Protein 4LDN (pdb70)

B-factor: mean 18.39, std 9.29, range [7.54, 66.62]

Solvent-accessible surface area: 12057 Å² total

CATH classification: 3.40.50.1580

Organism: Aliivibrio fischeri (strain ATCC 700601 / ES114) (NCBI:txid312309)

Structure (mmCIF, N/CA/C/O backbone):
data_4LDN
#
_entry.id   4LDN
#
_cell.length_a   163.115
_cell.length_b   163.115
_cell.length_c   45.339
_cell.angle_alpha   90.000
_cell.angle_beta   90.000
_cell.angle_gamma   120.000
#
_symmetry.space_group_name_H-M   'H 3 2'
#
loop_
_entity.id
_entity.type
_entity.pdbx_description
1 polymer 'Purine nucleoside phosphorylase DeoD-type'
2 non-polymer 'PHOSPHATE ION'
3 non-polymer 1,2-ETHANEDIOL
4 water water
#
loop_
_atom_site.group_PDB
_atom_site.id
_atom_site.type_symbol
_atom_site.label_atom_id
_atom_site.label_alt_id
_atom_site.label_comp_id
_atom_site.label_asym_id
_atom_site.label_entity_id
_atom_site.label_seq_id
_atom_site.pdbx_PDB_ins_code
_atom_site.Cartn_x
_atom_site.Cartn_y
_atom_site.Cartn_z
_atom_site.occupancy
_atom_site.B_iso_or_equiv
_atom_site.auth_seq_id
_atom_site.auth_comp_id
_atom_site.auth_asym_id
_atom_site.auth_atom_id
_atom_site.pdbx_PDB_model_num
ATOM 1 N N . ASN A 1 17 ? 24.157 29.203 -9.732 1.00 63.56 -5 ASN A N 1
ATOM 2 C CA . ASN A 1 17 ? 23.604 28.295 -8.677 1.00 61.94 -5 ASN A CA 1
ATOM 3 C C . ASN A 1 17 ? 23.141 29.071 -7.433 1.00 59.82 -5 ASN A C 1
ATOM 4 O O . ASN A 1 17 ? 23.552 28.765 -6.308 1.00 56.81 -5 ASN A O 1
ATOM 9 N N . LEU A 1 18 ? 22.271 30.062 -7.642 1.00 56.58 -4 LEU A N 1
ATOM 10 C CA . LEU A 1 18 ? 21.806 30.940 -6.552 1.00 54.54 -4 LEU A CA 1
ATOM 11 C C . LEU A 1 18 ? 20.974 30.202 -5.482 1.00 49.56 -4 LEU A C 1
ATOM 12 O O . LEU A 1 18 ? 21.134 30.439 -4.271 1.00 45.56 -4 LEU A O 1
ATOM 17 N N . TYR A 1 19 ? 20.088 29.320 -5.941 1.00 42.21 -3 TYR A N 1
ATOM 18 C CA . TYR A 1 19 ? 19.260 28.491 -5.064 1.00 37.68 -3 TYR A CA 1
ATOM 19 C C . TYR A 1 19 ? 20.096 27.715 -4.054 1.00 35.48 -3 TYR A C 1
ATOM 20 O O . TYR A 1 19 ? 19.705 27.572 -2.893 1.00 33.82 -3 TYR A O 1
ATOM 29 N N . PHE A 1 20 ? 21.243 27.212 -4.496 1.00 34.04 -2 PHE A N 1
ATOM 30 C CA . PHE A 1 20 ? 22.144 26.482 -3.601 1.00 34.61 -2 PHE A CA 1
ATOM 31 C C . PHE A 1 20 ? 23.069 27.421 -2.834 1.00 33.98 -2 PHE A C 1
ATOM 32 O O . PHE A 1 20 ? 23.308 27.218 -1.624 1.00 32.75 -2 PHE A O 1
ATOM 40 N N . GLN A 1 21 ? 23.550 28.468 -3.510 1.00 33.31 -1 GLN A N 1
ATOM 41 C CA . GLN A 1 21 ? 24.346 29.508 -2.840 1.00 36.06 -1 GLN A CA 1
ATOM 42 C C . GLN A 1 21 ? 23.612 30.073 -1.604 1.00 34.25 -1 GLN A C 1
ATOM 43 O O . GLN A 1 21 ? 24.244 30.332 -0.572 1.00 32.46 -1 GLN A O 1
ATOM 49 N N . SER A 1 22 ? 22.286 30.220 -1.703 1.00 31.65 0 SER A N 1
ATOM 50 C CA . SER A 1 22 ? 21.480 30.817 -0.641 1.00 32.38 0 SER A CA 1
ATOM 51 C C . SER A 1 22 ? 20.731 29.778 0.208 1.00 30.77 0 SER A C 1
ATOM 52 O O . SER A 1 22 ? 19.870 30.150 1.003 1.00 30.94 0 SER A O 1
ATOM 63 N N . SER A 1 24 ? 19.481 27.259 2.967 1.00 22.93 2 SER A N 1
ATOM 64 C CA . SER A 1 24 ? 19.575 27.096 4.426 1.00 20.96 2 SER A CA 1
ATOM 65 C C . SER A 1 24 ? 18.390 26.248 4.862 1.00 20.59 2 SER A C 1
ATOM 66 O O . SER A 1 24 ? 17.759 25.613 4.044 1.00 18.96 2 SER A O 1
ATOM 69 N N . THR A 1 25 ? 18.127 26.166 6.160 1.00 19.19 3 THR A N 1
ATOM 70 C CA . THR A 1 25 ? 16.994 25.369 6.640 1.00 19.53 3 THR A CA 1
ATOM 71 C C . THR A 1 25 ? 16.074 26.251 7.498 1.00 19.77 3 THR A C 1
ATOM 72 O O . THR A 1 25 ? 16.424 27.357 7.872 1.00 18.45 3 THR A O 1
ATOM 76 N N . PRO A 1 26 ? 14.866 25.771 7.808 1.00 19.44 4 PRO A N 1
ATOM 77 C CA . PRO A 1 26 ? 13.987 26.671 8.543 1.00 18.36 4 PRO A CA 1
ATOM 78 C C . PRO A 1 26 ? 14.477 27.029 9.967 1.00 16.79 4 PRO A C 1
ATOM 79 O O . PRO A 1 26 ? 14.068 28.030 10.528 1.00 18.91 4 PRO A O 1
ATOM 83 N N . HIS A 1 27 ? 15.397 26.240 10.503 1.00 14.90 5 HIS A N 1
ATOM 84 C CA . HIS A 1 27 ? 15.841 26.450 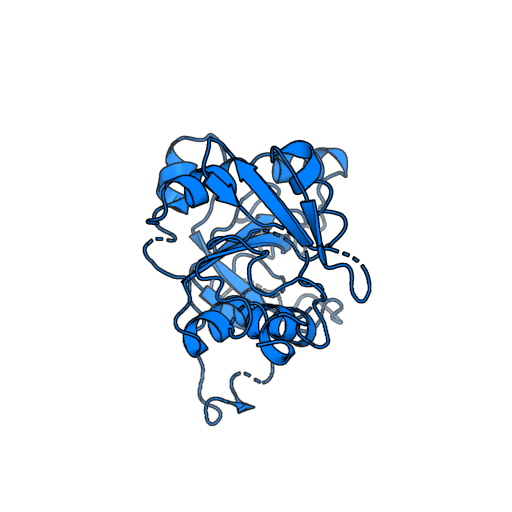11.878 1.00 13.19 5 HIS A CA 1
ATOM 85 C C . HIS A 1 27 ? 17.339 26.758 11.980 1.00 12.91 5 HIS A C 1
ATOM 86 O O . HIS A 1 27 ? 17.875 26.919 13.073 1.00 12.10 5 HIS A O 1
ATOM 93 N N . ILE A 1 28 ? 18.003 26.846 10.846 1.00 12.11 6 ILE A N 1
ATOM 94 C CA . ILE A 1 28 ? 19.450 27.173 10.809 1.00 13.04 6 ILE A CA 1
ATOM 95 C C . ILE A 1 28 ? 19.682 28.131 9.650 1.00 13.29 6 ILE A C 1
ATOM 96 O O . ILE A 1 28 ? 19.281 27.826 8.503 1.00 13.76 6 ILE A O 1
ATOM 101 N N . ASN A 1 29 ? 20.352 29.255 9.921 1.00 13.89 7 ASN A N 1
ATOM 102 C CA . ASN A 1 29 ? 20.558 30.273 8.900 1.00 15.62 7 ASN A CA 1
ATOM 103 C C . ASN A 1 29 ? 22.011 30.382 8.432 1.00 16.09 7 ASN A C 1
ATOM 104 O O . ASN A 1 29 ? 22.443 31.441 7.996 1.00 19.43 7 ASN A O 1
ATOM 109 N N . ALA A 1 30 ? 22.720 29.264 8.458 1.00 16.39 8 ALA A N 1
ATOM 110 C CA . ALA A 1 30 ? 24.104 29.198 8.029 1.00 15.68 8 ALA A CA 1
ATOM 111 C C . ALA A 1 30 ? 24.168 28.896 6.522 1.00 16.42 8 ALA A C 1
ATOM 112 O O . ALA A 1 30 ? 23.324 28.169 6.002 1.00 16.57 8 ALA A O 1
ATOM 114 N N . PRO A 1 31 ? 25.191 29.429 5.837 1.00 18.09 9 PRO A N 1
ATOM 115 C CA . PRO A 1 31 ? 25.452 28.931 4.490 1.00 18.43 9 PRO A CA 1
ATOM 116 C C . PRO A 1 31 ? 25.860 27.445 4.518 1.00 17.71 9 PRO A C 1
ATOM 117 O O . PRO A 1 31 ? 26.313 26.944 5.571 1.00 15.59 9 PRO A O 1
ATOM 121 N N . LEU A 1 32 ? 25.749 26.762 3.384 1.00 17.81 10 LEU A N 1
ATOM 122 C CA . LEU A 1 32 ? 25.829 25.282 3.358 1.00 18.97 10 LEU A CA 1
ATOM 123 C C . LEU A 1 32 ? 27.186 24.742 3.760 1.00 18.58 10 LEU A C 1
ATOM 124 O O . LEU A 1 32 ? 27.315 23.590 4.143 1.00 19.30 10 LEU A O 1
ATOM 129 N N . ASP A 1 33 ? 28.207 25.574 3.627 1.00 19.43 11 ASP A N 1
ATOM 130 C CA . ASP A 1 33 ? 29.586 25.165 3.855 1.00 21.56 11 ASP A CA 1
ATOM 131 C C . ASP A 1 33 ? 30.058 25.511 5.267 1.00 19.89 11 ASP A C 1
ATOM 132 O O . ASP A 1 33 ? 31.238 25.400 5.566 1.00 20.97 11 ASP A O 1
ATOM 137 N N . ALA A 1 34 ? 29.160 25.974 6.123 1.00 17.99 12 ALA A N 1
ATOM 138 C CA . ALA A 1 34 ? 29.585 26.652 7.345 1.00 17.44 12 ALA A CA 1
ATOM 139 C C . ALA A 1 34 ? 30.016 25.749 8.505 1.00 15.80 12 ALA A C 1
ATOM 140 O O . ALA A 1 34 ? 30.666 26.218 9.433 1.00 16.30 12 ALA A O 1
ATOM 142 N N . PHE A 1 35 ? 29.623 24.476 8.488 1.00 14.75 13 PHE A N 1
ATOM 143 C CA . PHE A 1 35 ? 29.898 23.586 9.592 1.00 14.34 13 PHE A CA 1
ATOM 144 C C . PHE A 1 35 ? 31.085 22.674 9.296 1.00 14.00 13 PHE A C 1
ATOM 145 O O . PHE A 1 35 ? 31.372 22.308 8.124 1.00 15.16 13 PHE A O 1
ATOM 153 N N . ALA A 1 36 ? 31.736 22.279 10.368 1.00 13.97 14 ALA A N 1
ATOM 154 C CA . ALA A 1 36 ? 32.747 21.247 10.342 1.00 13.86 14 ALA A CA 1
ATOM 155 C C . ALA A 1 36 ? 32.128 19.855 10.156 1.00 14.15 14 ALA A C 1
ATOM 156 O O . ALA A 1 36 ? 30.901 19.691 10.194 1.00 14.84 14 ALA A O 1
ATOM 158 N N . ASP A 1 37 ? 32.986 18.865 9.961 1.00 15.65 15 ASP A N 1
ATOM 159 C CA . ASP A 1 37 ? 32.552 17.470 9.869 1.00 16.80 15 ASP A CA 1
ATOM 160 C C . ASP A 1 37 ? 32.087 16.944 11.213 1.00 15.08 15 ASP A C 1
ATOM 161 O O . ASP A 1 37 ? 31.353 15.947 11.265 1.00 14.65 15 ASP A O 1
ATOM 166 N N . THR A 1 38 ? 32.577 17.569 12.273 1.00 13.87 16 THR A N 1
ATOM 167 C CA . THR A 1 38 ? 32.352 17.159 13.661 1.00 13.81 16 THR A CA 1
ATOM 168 C C . THR A 1 38 ? 31.789 18.299 14.508 1.00 13.61 16 THR A C 1
ATOM 169 O O . THR A 1 38 ? 32.289 19.430 14.466 1.00 13.25 16 THR A O 1
ATOM 173 N N . ILE A 1 39 ? 30.723 18.002 15.236 1.00 12.47 17 ILE A N 1
ATOM 174 C CA . ILE A 1 39 ? 30.023 18.997 16.017 1.00 12.01 17 ILE A CA 1
ATOM 175 C C . ILE A 1 39 ? 29.825 18.520 17.457 1.00 11.23 17 ILE A C 1
ATOM 176 O O . ILE A 1 39 ? 29.485 17.337 17.659 1.00 10.97 17 ILE A O 1
ATOM 181 N N . LEU A 1 40 ? 30.045 19.428 18.410 1.00 10.18 18 LEU A N 1
ATOM 182 C CA . LEU A 1 40 ? 29.740 19.222 19.832 1.00 9.92 18 LEU A CA 1
ATOM 183 C C . LEU A 1 40 ? 28.427 19.928 20.097 1.00 9.54 18 LEU A C 1
ATOM 184 O O . LEU A 1 40 ? 28.284 21.084 19.744 1.00 9.16 18 LEU A O 1
ATOM 197 N N . PRO A 1 42 ? 25.648 20.800 23.187 1.00 11.93 20 PRO A N 1
ATOM 198 C CA . PRO A 1 42 ? 24.922 20.795 24.449 1.00 11.60 20 PRO A CA 1
ATOM 199 C C . PRO A 1 42 ? 23.466 21.216 24.177 1.00 11.53 20 PRO A C 1
ATOM 200 O O . PRO A 1 42 ? 23.142 21.614 23.036 1.00 11.27 20 PRO A O 1
ATOM 204 N N . GLY A 1 43 ? 22.597 21.104 25.165 1.00 11.08 21 GLY A N 1
ATOM 205 C CA . GLY A 1 43 ? 21.233 21.586 25.017 1.00 10.53 21 GLY A CA 1
ATOM 206 C C . GLY A 1 43 ? 21.152 23.098 24.931 1.00 11.12 21 GLY A C 1
ATOM 207 O O . GLY A 1 43 ? 20.302 23.654 24.234 1.00 11.98 21 GLY A O 1
ATOM 208 N N . ASP A 1 44 ? 22.036 23.750 25.677 1.00 11.35 22 ASP A N 1
ATOM 209 C CA . ASP A 1 44 ? 21.939 25.167 25.952 1.00 11.11 22 ASP A CA 1
ATOM 210 C C . ASP A 1 44 ? 22.768 25.942 24.946 1.00 11.25 22 ASP A C 1
ATOM 211 O O . ASP A 1 44 ? 23.980 25.786 24.922 1.00 10.86 22 ASP A O 1
ATOM 216 N N . PRO A 1 45 ? 22.126 26.815 24.133 1.00 11.67 23 PRO A N 1
ATOM 217 C CA . PRO A 1 45 ? 22.905 27.546 23.136 1.00 11.99 23 PRO A CA 1
ATOM 218 C C . PRO A 1 45 ? 23.937 28.516 23.769 1.00 11.88 23 PRO A C 1
ATOM 219 O O . PRO A 1 45 ? 24.975 28.833 23.152 1.00 12.11 23 PRO A O 1
ATOM 223 N N . LEU A 1 46 ? 23.672 28.962 24.998 1.00 12.76 24 LEU A N 1
ATOM 224 C CA . LEU A 1 46 ? 24.624 29.858 25.671 1.00 13.67 24 LEU A CA 1
ATOM 225 C C . LEU A 1 46 ? 25.846 29.069 26.113 1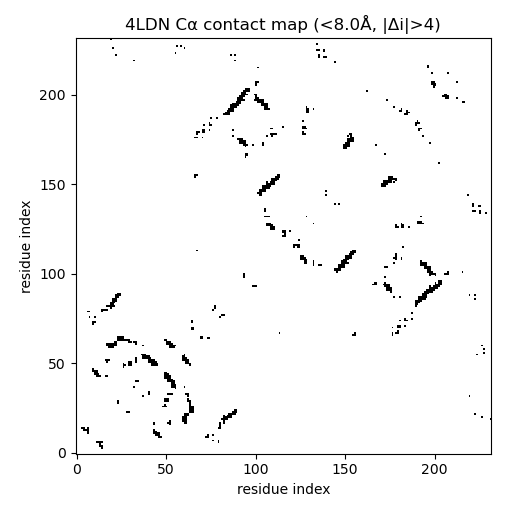.00 13.49 24 LEU A C 1
ATOM 226 O O . LEU A 1 46 ? 26.943 29.625 26.171 1.00 13.63 24 LEU A O 1
ATOM 231 N N . ARG A 1 47 ? 25.665 27.791 26.450 1.00 13.72 25 ARG A N 1
ATOM 232 C CA A ARG A 1 47 ? 26.797 26.902 26.722 0.50 14.34 25 ARG A CA 1
ATOM 233 C CA B ARG A 1 47 ? 26.807 26.905 26.737 0.50 14.46 25 ARG A CA 1
ATOM 234 C C . ARG A 1 47 ? 27.604 26.657 25.438 1.00 14.23 25 ARG A C 1
ATOM 235 O O . ARG A 1 47 ? 28.847 26.638 25.450 1.00 14.49 25 ARG A O 1
ATOM 250 N N . ALA A 1 48 ? 26.928 26.481 24.306 1.00 13.41 26 ALA A N 1
ATOM 251 C CA . ALA A 1 48 ? 27.626 26.372 23.029 1.00 12.80 26 ALA A CA 1
ATOM 252 C C . ALA A 1 48 ? 28.508 27.584 22.757 1.00 13.02 26 ALA A C 1
ATOM 253 O O . ALA A 1 48 ? 29.662 27.444 22.307 1.00 12.61 26 ALA A O 1
ATOM 255 N N . LYS A 1 49 ? 27.954 28.771 23.013 1.00 12.68 27 LYS A N 1
ATOM 256 C CA A LYS A 1 49 ? 28.733 29.995 22.887 0.50 13.61 27 LYS A CA 1
ATOM 257 C CA B LYS A 1 49 ? 28.701 30.025 22.927 0.50 13.07 27 LYS A CA 1
ATOM 258 C C . LYS A 1 49 ? 29.919 30.032 23.848 1.00 13.42 27 LYS A C 1
ATOM 259 O O . LYS A 1 49 ? 31.039 30.378 23.431 1.00 14.07 27 LYS A O 1
ATOM 270 N N . LEU A 1 50 ? 29.701 29.700 25.121 1.00 13.98 28 LEU A N 1
ATOM 271 C CA A LEU A 1 50 ? 30.800 29.668 26.083 0.50 15.02 28 LEU A CA 1
ATOM 272 C CA B LEU A 1 50 ? 30.799 29.665 26.079 0.50 14.25 28 LEU A CA 1
ATOM 273 C C . LEU A 1 50 ? 31.898 28.717 25.615 1.00 14.08 28 LEU A C 1
ATOM 274 O O . LEU A 1 50 ? 33.099 29.032 25.671 1.00 13.52 28 LEU A O 1
ATOM 283 N N . ILE A 1 51 ? 31.507 27.557 25.116 1.00 14.40 29 ILE A N 1
ATOM 284 C CA . ILE A 1 51 ? 32.477 26.570 24.664 1.00 14.82 29 ILE A CA 1
ATOM 285 C C . ILE A 1 51 ? 33.271 27.079 23.469 1.00 15.70 29 ILE A C 1
ATOM 286 O O . ILE A 1 51 ? 34.519 27.016 23.446 1.00 15.18 29 ILE A O 1
ATOM 291 N N . ALA A 1 52 ? 32.570 27.559 22.448 1.00 15.35 30 ALA A N 1
ATOM 292 C CA . ALA A 1 52 ? 33.244 28.033 21.269 1.00 16.13 30 ALA A CA 1
ATOM 293 C C . ALA A 1 52 ? 34.230 29.153 21.623 1.00 16.62 30 ALA A C 1
ATOM 294 O O . ALA A 1 52 ? 35.376 29.120 21.175 1.00 17.94 30 ALA A O 1
ATOM 296 N N . GLU A 1 53 ? 33.789 30.110 22.433 1.00 16.74 31 GLU A N 1
ATOM 297 C CA . GLU A 1 53 ? 34.603 31.289 22.767 1.00 18.20 31 GLU A CA 1
ATOM 298 C C . GLU A 1 53 ? 35.776 30.939 23.684 1.00 17.71 31 GLU A C 1
ATOM 299 O O . GLU A 1 53 ? 36.825 31.606 23.666 1.00 18.07 31 GLU A O 1
ATOM 305 N N . THR A 1 54 ? 35.632 29.885 24.462 1.00 17.05 32 THR A N 1
ATOM 306 C CA . THR A 1 54 ? 36.678 29.506 25.391 1.00 17.12 32 THR A CA 1
ATOM 307 C C . THR A 1 54 ? 37.717 28.648 24.693 1.00 17.37 32 THR A C 1
ATOM 308 O O . THR A 1 54 ? 38.935 28.877 24.839 1.00 16.88 32 THR A O 1
ATOM 312 N N . TYR A 1 55 ? 37.271 27.648 23.931 1.00 14.18 33 TYR A N 1
ATOM 313 C CA . TYR A 1 55 ? 38.191 26.622 23.405 1.00 14.31 33 TYR A CA 1
ATOM 314 C C . TYR A 1 55 ? 38.617 26.743 21.943 1.00 15.48 33 TYR A C 1
ATOM 315 O O . TYR A 1 55 ? 39.648 26.182 21.554 1.00 16.71 33 TYR A O 1
ATOM 324 N N . LEU A 1 56 ? 37.859 27.446 21.121 1.00 15.46 34 LEU A N 1
ATOM 325 C CA . LEU A 1 56 ? 38.123 27.412 19.685 1.00 15.86 34 LEU A CA 1
ATOM 326 C C . LEU A 1 56 ? 38.856 28.672 19.234 1.00 16.49 34 LEU A C 1
ATOM 327 O O . LEU A 1 56 ? 38.741 29.713 19.862 1.00 18.93 34 LEU A O 1
ATOM 332 N N . GLU A 1 57 ? 39.595 28.552 18.140 1.00 16.58 35 GLU A N 1
ATOM 333 C CA . GLU A 1 57 ? 40.301 29.680 17.562 1.00 16.79 35 GLU A CA 1
ATOM 334 C C . GLU A 1 57 ? 39.596 30.057 16.268 1.00 17.18 35 GLU A C 1
ATOM 335 O O . GLU A 1 57 ? 38.987 29.214 15.632 1.00 16.56 35 GLU A O 1
ATOM 341 N N . ASN A 1 58 ? 39.646 31.352 15.936 1.00 17.65 36 ASN A N 1
ATOM 342 C CA A ASN A 1 58 ? 39.126 31.822 14.650 0.50 18.41 36 ASN A CA 1
ATOM 343 C CA B ASN A 1 58 ? 39.089 31.874 14.698 0.50 18.54 36 ASN A CA 1
ATOM 344 C C . ASN A 1 58 ? 37.613 31.520 14.579 1.00 18.29 36 ASN A C 1
ATOM 345 O O . ASN A 1 58 ? 37.142 31.054 13.555 1.00 20.38 36 ASN A O 1
ATOM 354 N N . VAL A 1 59 ? 36.909 31.774 15.673 1.00 17.67 37 VAL A N 1
ATOM 355 C CA . VAL A 1 59 ? 35.487 31.402 15.792 1.00 18.57 37 VAL A CA 1
ATOM 356 C C . VAL A 1 59 ? 34.586 32.316 14.950 1.00 19.40 37 VAL A C 1
ATOM 357 O O . VAL A 1 59 ? 34.761 33.541 14.941 1.00 19.94 37 VAL A O 1
ATOM 361 N N . VAL A 1 60 ? 33.623 31.710 14.254 1.00 18.69 38 VAL A N 1
ATOM 362 C CA . VAL A 1 60 ? 32.543 32.425 13.555 1.00 18.30 38 VAL A CA 1
ATOM 363 C C . VAL A 1 60 ? 31.222 31.893 14.126 1.00 17.24 38 VAL A C 1
ATOM 364 O O . VAL A 1 60 ? 31.060 30.678 14.242 1.00 15.41 38 VAL A O 1
ATOM 368 N N . GLN A 1 61 ? 30.293 32.791 14.474 1.00 15.78 39 GLN A N 1
ATOM 369 C CA . GLN A 1 61 ? 28.907 32.388 14.781 1.00 16.68 39 GLN A CA 1
ATOM 370 C C . GLN A 1 61 ? 28.203 32.186 13.446 1.00 16.50 39 GLN A C 1
ATOM 371 O O . GLN A 1 61 ? 28.102 33.110 12.667 1.00 17.77 39 GLN A O 1
ATOM 377 N N . VAL A 1 62 ? 27.744 30.977 13.183 1.00 14.13 40 VAL A N 1
ATOM 378 C CA . VAL A 1 62 ? 27.258 30.631 11.833 1.00 13.47 40 VAL A CA 1
ATOM 379 C C . VAL A 1 62 ? 25.721 30.580 11.772 1.00 13.18 40 VAL A C 1
ATOM 380 O O . VAL A 1 62 ? 25.154 30.635 10.681 1.00 14.17 40 VAL A O 1
ATOM 384 N N . THR A 1 63 ? 25.072 30.512 12.930 1.00 12.45 41 THR A N 1
ATOM 385 C CA . THR A 1 63 ? 23.602 30.440 12.949 1.00 12.53 41 THR A CA 1
ATOM 386 C C . THR A 1 63 ? 23.059 30.984 14.250 1.00 13.55 41 THR A C 1
ATOM 387 O O . THR A 1 63 ? 23.708 30.860 15.259 1.00 12.86 41 THR A O 1
ATOM 391 N N . ASP A 1 64 ? 21.857 31.578 14.211 1.00 13.65 42 ASP A N 1
ATOM 392 C CA . ASP A 1 64 ? 21.230 32.131 15.422 1.00 14.88 42 ASP A CA 1
ATOM 393 C C . ASP A 1 64 ? 19.705 32.164 15.370 1.00 14.32 42 ASP A C 1
ATOM 394 O O . ASP A 1 64 ? 19.078 32.908 16.111 1.00 14.22 42 ASP A O 1
ATOM 399 N N . VAL A 1 65 ? 19.121 31.354 14.501 1.00 13.59 43 VAL A N 1
ATOM 400 C CA . VAL A 1 65 ? 17.655 31.305 14.372 1.00 13.36 43 VAL A CA 1
ATOM 401 C C . VAL A 1 65 ? 17.075 30.839 15.704 1.00 13.43 43 VAL A C 1
ATOM 402 O O . VAL A 1 65 ? 17.544 29.852 16.284 1.00 12.82 43 VAL A O 1
ATOM 406 N N . ARG A 1 66 ? 16.029 31.533 16.152 1.00 12.97 44 ARG A N 1
ATOM 407 C CA . ARG A 1 66 ? 15.396 31.235 17.447 1.00 12.88 44 ARG A CA 1
ATOM 408 C C . ARG A 1 66 ? 16.345 31.293 18.622 1.00 12.99 44 ARG A C 1
ATOM 409 O O . ARG A 1 66 ? 16.052 30.771 19.718 1.00 12.84 44 ARG A O 1
ATOM 417 N N . GLY A 1 67 ? 17.482 31.968 18.462 1.00 12.71 45 GLY A N 1
ATOM 418 C CA . GLY A 1 67 ? 18.467 32.025 19.534 1.00 12.23 45 GLY A CA 1
ATOM 419 C C . GLY A 1 67 ? 19.272 30.739 19.655 1.00 12.08 45 GLY A C 1
ATOM 420 O O . GLY A 1 67 ? 20.035 30.594 20.597 1.00 12.49 45 GLY A O 1
ATOM 429 N N . LEU A 1 69 ? 22.086 29.191 18.919 1.00 11.92 47 LEU A N 1
ATOM 430 C CA . LEU A 1 69 ? 23.407 29.615 18.455 1.00 12.29 47 LEU A CA 1
ATOM 431 C C . LEU A 1 69 ? 24.276 28.464 18.040 1.00 12.75 47 LEU A C 1
ATOM 432 O O . LEU A 1 69 ? 24.316 27.447 18.731 1.00 12.93 47 LEU A O 1
ATOM 437 N N . GLY A 1 70 ? 24.932 28.593 16.882 1.00 11.90 48 GLY A N 1
ATOM 438 C CA . GLY A 1 70 ? 25.949 27.642 16.461 1.00 11.43 48 GLY A CA 1
ATOM 439 C C . GLY A 1 70 ? 27.178 28.367 15.963 1.00 11.42 48 GLY A C 1
ATOM 440 O O . GLY A 1 70 ? 27.072 29.472 15.429 1.00 12.01 48 GLY A O 1
ATOM 441 N N . PHE A 1 71 ? 28.310 27.679 16.059 1.00 10.92 49 PHE A N 1
ATOM 442 C CA . PHE A 1 71 ? 29.647 28.226 15.840 1.00 12.59 49 PHE A CA 1
ATOM 443 C C . PHE A 1 71 ? 30.534 27.234 15.135 1.00 12.37 49 PHE A C 1
ATOM 444 O O . PHE A 1 71 ? 30.360 26.010 15.274 1.00 12.27 49 PHE A O 1
ATOM 452 N N . THR A 1 72 ? 31.517 27.763 14.398 1.00 12.96 50 THR A N 1
ATOM 453 C CA . THR A 1 72 ? 32.550 26.946 13.800 1.00 12.68 50 THR A CA 1
ATOM 454 C C . THR A 1 72 ? 33.876 27.648 14.047 1.00 12.95 50 THR A C 1
ATOM 455 O O . THR A 1 72 ? 33.977 28.857 13.862 1.00 14.03 50 THR A O 1
ATOM 459 N N . GLY A 1 73 ? 34.860 26.869 14.470 1.00 13.59 51 GLY A N 1
ATOM 460 C CA . GLY A 1 73 ? 36.210 27.378 14.707 1.00 13.91 51 GLY A CA 1
ATOM 461 C C . GLY A 1 73 ? 37.208 26.256 14.538 1.00 15.08 51 GLY A C 1
ATOM 462 O O . GLY A 1 73 ? 36.917 25.252 13.911 1.00 15.78 51 GLY A O 1
ATOM 463 N N . GLU A 1 74 ? 38.413 26.445 15.072 1.00 16.24 52 GLU A N 1
ATOM 464 C CA . GLU A 1 74 ? 39.467 25.451 14.949 1.00 17.08 52 GLU A CA 1
ATOM 465 C C . GLU A 1 74 ? 39.988 25.087 16.314 1.00 16.59 52 GLU A C 1
ATOM 466 O O . GLU A 1 74 ? 40.123 25.946 17.162 1.00 15.97 52 GLU A O 1
ATOM 472 N N . PHE A 1 75 ? 40.363 23.824 16.476 1.00 17.38 53 PHE A N 1
ATOM 473 C CA . PHE A 1 75 ? 41.068 23.369 17.672 1.00 18.32 53 PHE A CA 1
ATOM 474 C C . PHE A 1 75 ? 42.265 22.535 17.211 1.00 19.01 53 PHE A C 1
ATOM 475 O O . PHE A 1 75 ? 42.094 21.563 16.496 1.00 18.65 53 PHE A O 1
ATOM 483 N N . LYS A 1 76 ? 43.474 22.950 17.597 1.00 19.87 54 LYS A N 1
ATOM 484 C CA A LYS A 1 76 ? 44.702 22.246 17.235 0.50 20.53 54 LYS A CA 1
ATOM 485 C CA B LYS A 1 76 ? 44.687 22.209 17.247 0.50 20.18 54 LYS A CA 1
ATOM 486 C C . LYS A 1 76 ? 44.702 21.895 15.745 1.00 19.93 54 LYS A C 1
ATOM 487 O O . LYS A 1 76 ? 45.018 20.773 15.343 1.00 21.48 54 LYS A O 1
ATOM 498 N N . GLY A 1 77 ? 44.324 22.875 14.933 1.00 20.64 55 GLY A N 1
ATOM 499 C CA . GLY A 1 77 ? 44.376 22.750 13.475 1.00 21.83 55 GLY A CA 1
ATOM 500 C C . GLY A 1 77 ? 43.227 22.021 12.802 1.00 23.03 55 GLY A C 1
ATOM 501 O O . GLY A 1 77 ? 43.222 21.874 11.575 1.00 25.85 55 GLY A O 1
ATOM 502 N N . ARG A 1 78 ? 42.251 21.569 13.584 1.00 21.95 56 ARG A N 1
ATOM 503 C CA . ARG A 1 78 ? 41.084 20.891 13.019 1.00 22.09 56 ARG A CA 1
ATOM 504 C C . ARG A 1 78 ? 39.844 21.774 13.145 1.00 20.24 56 ARG A C 1
ATOM 505 O O . ARG A 1 78 ? 39.586 22.343 14.192 1.00 17.10 56 ARG A O 1
ATOM 513 N N . LYS A 1 79 ? 39.038 21.813 12.100 1.00 18.81 57 LYS A N 1
ATOM 514 C CA . LYS A 1 79 ? 37.748 22.506 12.163 1.00 18.88 57 LYS A CA 1
ATOM 515 C C . LYS A 1 79 ? 36.785 21.755 13.087 1.00 17.45 57 LYS A C 1
ATOM 516 O O . LYS A 1 79 ? 36.666 20.525 13.010 1.00 16.64 57 LYS A O 1
ATOM 522 N N . ILE A 1 80 ? 36.127 22.503 13.970 1.00 15.86 58 ILE A N 1
ATOM 523 C CA . ILE A 1 80 ? 35.171 21.960 14.942 1.00 15.75 58 ILE A CA 1
ATOM 524 C C . ILE A 1 80 ? 33.973 22.895 14.975 1.00 13.72 58 ILE A C 1
ATOM 525 O O . ILE A 1 80 ? 34.153 24.110 14.967 1.00 13.81 58 ILE A O 1
ATOM 530 N N . SER A 1 81 ? 32.758 22.345 15.048 1.00 12.45 59 SER A N 1
ATOM 531 C CA . SER A 1 81 ? 31.581 23.159 15.310 1.00 11.74 59 SER A CA 1
ATOM 532 C C . SER A 1 81 ? 31.011 22.869 16.712 1.00 11.26 59 SER A C 1
ATOM 533 O O . SER A 1 81 ? 31.259 21.797 17.297 1.00 11.45 59 SER A O 1
ATOM 536 N N . VAL A 1 82 ? 30.230 23.819 17.201 1.00 10.99 60 VAL A N 1
ATOM 537 C CA A VAL A 1 82 ? 29.559 23.712 18.499 0.50 10.41 60 VAL A CA 1
ATOM 538 C CA B VAL A 1 82 ? 29.549 23.670 18.468 0.50 11.05 60 VAL A CA 1
ATOM 539 C C . VAL A 1 82 ? 28.210 24.390 18.364 1.00 10.28 60 VAL A C 1
ATOM 540 O O . VAL A 1 82 ? 28.147 25.535 17.937 1.00 10.87 60 VAL A O 1
ATOM 555 N N . GLY A 1 84 ? 23.897 24.537 20.080 1.00 9.86 62 GLY A N 1
ATOM 556 C CA . GLY A 1 84 ? 22.812 24.045 20.943 1.00 10.42 62 GLY A CA 1
ATOM 557 C C . GLY A 1 84 ? 21.742 23.253 20.216 1.00 9.98 62 GLY A C 1
ATOM 558 O O . GLY A 1 84 ? 21.535 23.469 19.000 1.00 10.54 62 GLY A O 1
ATOM 559 N N . HIS A 1 85 ? 21.125 22.270 20.875 1.00 10.28 63 HIS A N 1
ATOM 560 C CA . HIS A 1 85 ? 20.040 21.466 20.267 1.00 10.38 63 HIS A CA 1
ATOM 561 C C . HIS A 1 85 ? 18.684 21.689 20.935 1.00 11.19 63 HIS A C 1
ATOM 562 O O . HIS A 1 85 ? 17.684 21.103 20.523 1.00 10.88 63 HIS A O 1
ATOM 569 N N . GLY A 1 86 ? 18.653 22.441 22.034 1.00 11.06 64 GLY A N 1
ATOM 570 C CA . GLY A 1 86 ? 17.412 22.676 22.763 1.00 10.93 64 GLY A CA 1
ATOM 571 C C . GLY A 1 86 ? 17.003 21.480 23.613 1.00 10.58 64 GLY A C 1
ATOM 572 O O . GLY A 1 86 ? 17.727 20.462 23.678 1.00 11.26 64 GLY A O 1
ATOM 581 N N . GLY A 1 88 ? 14.706 18.335 24.683 1.00 9.38 66 GLY A N 1
ATOM 582 C CA . GLY A 1 88 ? 13.778 17.292 24.385 1.00 9.15 66 GLY A CA 1
ATOM 583 C C . GLY A 1 88 ? 13.952 16.748 23.004 1.00 9.49 66 GLY A C 1
ATOM 584 O O . GLY A 1 88 ? 14.485 17.428 22.131 1.00 10.55 66 GLY A O 1
ATOM 585 N N . ALA A 1 89 ? 13.486 15.511 22.854 1.00 8.96 67 ALA A N 1
ATOM 586 C CA . ALA A 1 89 ? 13.638 14.831 21.592 1.00 8.79 67 ALA A CA 1
ATOM 587 C C . ALA A 1 89 ? 13.105 15.567 20.393 1.00 9.04 67 ALA A C 1
ATOM 588 O O . ALA A 1 89 ? 13.767 15.586 19.362 1.00 9.76 67 ALA A O 1
ATOM 590 N N . PRO A 1 90 ? 11.903 16.171 20.490 1.00 9.06 68 PRO A N 1
ATOM 591 C CA . PRO A 1 90 ? 11.394 16.800 19.248 1.00 9.19 68 PRO A CA 1
ATOM 592 C C . PRO A 1 90 ? 12.240 18.005 18.835 1.00 9.09 68 PRO A C 1
ATOM 593 O O . PRO A 1 90 ? 12.494 18.179 17.637 1.00 9.08 68 PRO A O 1
ATOM 597 N N . SER A 1 91 ? 12.689 18.834 19.754 1.00 8.94 69 SER A N 1
ATOM 598 C CA . SER A 1 91 ? 13.577 19.981 19.434 1.00 9.24 69 SER A CA 1
ATOM 599 C C . SER A 1 91 ? 14.896 19.469 18.907 1.00 9.66 69 SER A C 1
ATOM 600 O O . SER A 1 91 ? 15.311 19.831 17.792 1.00 9.31 69 SER A O 1
ATOM 603 N N . ALA A 1 92 ? 15.521 18.550 19.630 1.00 9.87 70 ALA A N 1
ATOM 604 C CA . ALA A 1 92 ? 16.864 18.072 19.262 1.00 10.06 70 ALA A CA 1
ATOM 605 C C . ALA A 1 92 ? 16.817 17.410 17.881 1.00 10.28 70 ALA A C 1
ATOM 606 O O . ALA A 1 92 ? 17.690 17.626 17.065 1.00 10.62 70 ALA A O 1
ATOM 608 N N . SER A 1 93 ? 15.792 16.573 17.654 1.00 9.64 71 SER A N 1
ATOM 609 C CA . SER A 1 93 ? 15.678 15.881 16.376 1.00 9.97 71 SER A CA 1
ATOM 610 C C . SER A 1 93 ? 15.633 16.788 15.183 1.00 10.22 71 SER A C 1
ATOM 611 O O . SER A 1 93 ? 16.077 16.391 14.088 1.00 10.97 71 SER A O 1
ATOM 614 N N . ILE A 1 94 ? 15.014 17.956 15.329 1.00 10.19 72 ILE A N 1
ATOM 615 C CA . ILE A 1 94 ? 14.963 18.909 14.217 1.00 10.49 72 ILE A CA 1
ATOM 616 C C . ILE A 1 94 ? 16.376 19.345 13.850 1.00 10.65 72 ILE A C 1
ATOM 617 O O . ILE A 1 94 ? 16.757 19.328 12.662 1.00 9.93 72 ILE A O 1
ATOM 622 N N . TYR A 1 95 ? 17.151 19.757 14.807 1.00 9.94 73 TYR A N 1
ATOM 623 C CA . TYR A 1 95 ? 18.530 20.208 14.514 1.00 10.73 73 TYR A CA 1
ATOM 624 C C . TYR A 1 95 ? 19.400 19.078 14.005 1.00 10.85 73 TYR A C 1
ATOM 625 O O . TYR A 1 95 ? 20.140 19.263 13.025 1.00 11.52 73 TYR A O 1
ATOM 634 N N . PHE A 1 96 ? 19.259 17.879 14.567 1.00 10.49 74 PHE A N 1
ATOM 635 C CA . PHE A 1 96 ? 20.039 16.721 14.115 1.00 10.47 74 PHE A CA 1
ATOM 636 C C . PHE A 1 96 ? 19.689 16.460 12.663 1.00 11.22 74 PHE A C 1
ATOM 637 O O . PHE A 1 96 ? 20.570 16.246 11.836 1.00 12.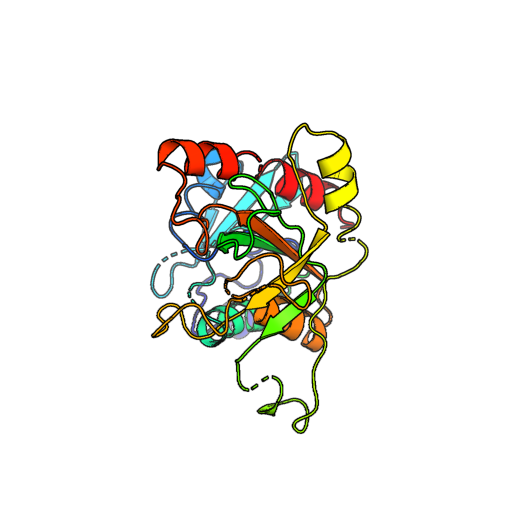38 74 PHE A O 1
ATOM 645 N N . HIS A 1 97 ? 18.390 16.429 12.361 1.00 11.54 75 HIS A N 1
ATOM 646 C CA . HIS A 1 97 ? 17.989 16.152 10.952 1.00 12.48 75 HIS A CA 1
ATOM 647 C C . HIS A 1 97 ? 18.619 17.142 9.972 1.00 12.80 75 HIS A C 1
ATOM 648 O O . HIS A 1 97 ? 19.171 16.749 8.918 1.00 13.08 75 HIS A O 1
ATOM 655 N N . GLU A 1 98 ? 18.496 18.424 10.289 1.00 12.47 76 GLU A N 1
ATOM 656 C CA . GLU A 1 98 ? 18.983 19.480 9.396 1.00 12.05 76 GLU A CA 1
ATOM 657 C C . GLU A 1 98 ? 20.500 19.448 9.263 1.00 12.24 76 GLU A C 1
ATOM 658 O O . GLU A 1 98 ? 21.010 19.596 8.160 1.00 12.57 76 GLU A O 1
ATOM 664 N N . LEU A 1 99 ? 21.217 19.193 10.343 1.00 11.96 77 LEU A N 1
ATOM 665 C CA . LEU A 1 99 ? 22.684 19.094 10.306 1.00 11.67 77 LEU A CA 1
ATOM 666 C C . LEU A 1 99 ? 23.178 17.873 9.532 1.00 12.39 77 LEU A C 1
ATOM 667 O O . LEU A 1 99 ? 24.188 17.947 8.817 1.00 13.11 77 LEU A O 1
ATOM 680 N N . THR A 1 101 ? 21.632 16.211 7.185 1.00 13.16 79 THR A N 1
ATOM 681 C CA . THR A 1 101 ? 21.213 16.182 5.775 1.00 13.57 79 THR A CA 1
ATOM 682 C C . THR A 1 101 ? 21.807 17.390 5.057 1.00 13.91 79 THR A C 1
ATOM 683 O O . THR A 1 101 ? 22.909 17.281 4.475 1.00 15.21 79 THR A O 1
ATOM 687 N N . THR A 1 102 ? 21.112 18.516 5.116 1.00 13.06 80 THR A N 1
ATOM 688 C CA . THR A 1 102 ? 21.461 19.766 4.457 1.00 14.26 80 THR A CA 1
ATOM 689 C C . THR A 1 102 ? 22.912 20.168 4.679 1.00 14.54 80 THR A C 1
ATOM 690 O O . THR A 1 102 ? 23.613 20.496 3.736 1.00 15.61 80 THR A O 1
ATOM 694 N N . TYR A 1 103 ? 23.376 20.134 5.923 1.00 12.95 81 TYR A N 1
ATOM 695 C CA . TYR A 1 103 ? 24.717 20.634 6.220 1.00 12.96 81 TYR A CA 1
ATOM 696 C C . TYR A 1 103 ? 25.819 19.575 6.244 1.00 13.24 81 TYR A C 1
ATOM 697 O O . TYR A 1 103 ? 26.999 19.908 6.454 1.00 13.74 81 TYR A O 1
ATOM 706 N N . LYS A 1 104 ? 25.450 18.316 6.037 1.00 14.16 82 LYS A N 1
ATOM 707 C CA . LYS A 1 104 ? 26.386 17.200 5.812 1.00 15.11 82 LYS A CA 1
ATOM 708 C C . LYS A 1 104 ? 27.395 17.008 6.934 1.00 14.65 82 LYS A C 1
ATOM 709 O O . LYS A 1 104 ? 28.543 16.613 6.717 1.00 16.34 82 LYS A O 1
ATOM 715 N N . VAL A 1 105 ? 26.976 17.281 8.162 1.00 13.17 83 VAL A N 1
ATOM 716 C CA . VAL A 1 105 ? 27.812 16.997 9.312 1.00 12.75 83 VAL A CA 1
ATOM 717 C C . VAL A 1 105 ? 27.795 15.487 9.573 1.00 11.84 83 VAL A C 1
ATOM 718 O O . VAL A 1 105 ? 26.741 14.830 9.468 1.00 12.28 83 VAL A O 1
ATOM 722 N N . LYS A 1 106 ? 28.959 14.941 9.880 1.00 13.07 84 LYS A N 1
ATOM 723 C CA . LYS A 1 106 ? 29.113 13.498 9.992 1.00 13.86 84 LYS A CA 1
ATOM 724 C C . LYS A 1 106 ? 29.162 12.996 11.422 1.00 13.21 84 LYS A C 1
ATOM 725 O O . LYS A 1 106 ? 28.624 11.932 11.693 1.00 13.70 84 LYS A O 1
ATOM 731 N N . ASN A 1 107 ? 29.887 13.701 12.279 1.00 12.88 85 ASN A N 1
ATOM 732 C CA . ASN A 1 107 ? 30.181 13.219 13.609 1.00 12.72 85 ASN A CA 1
ATOM 733 C C . ASN A 1 107 ? 29.602 14.140 14.643 1.00 12.49 85 ASN A C 1
ATOM 734 O O . ASN A 1 107 ? 29.770 15.359 14.560 1.00 11.49 85 ASN A O 1
ATOM 739 N N . PHE A 1 108 ? 28.947 13.550 15.640 1.00 11.91 86 PHE A N 1
ATOM 740 C CA . PHE A 1 108 ? 28.186 14.296 16.637 1.00 10.60 86 PHE A CA 1
ATOM 741 C C . PHE A 1 108 ? 28.572 13.831 18.032 1.00 10.68 86 PHE A C 1
ATOM 742 O O . PHE A 1 108 ? 28.545 12.631 18.298 1.00 10.41 86 PHE A O 1
ATOM 750 N N . ILE A 1 109 ? 28.971 14.758 18.904 1.00 10.82 87 ILE A N 1
ATOM 751 C CA . ILE A 1 109 ? 29.190 14.491 20.315 1.00 10.38 87 ILE A CA 1
ATOM 752 C C . ILE A 1 109 ? 28.235 15.351 21.125 1.00 10.30 87 ILE A C 1
ATOM 753 O O . ILE A 1 109 ? 28.363 16.568 21.134 1.00 9.78 87 ILE A O 1
ATOM 758 N N . ARG A 1 110 ? 27.221 14.720 21.710 1.00 11.25 88 ARG A N 1
ATOM 759 C CA . ARG A 1 110 ? 26.331 15.401 22.639 1.00 11.63 88 ARG A CA 1
ATOM 760 C C . ARG A 1 110 ? 27.113 15.577 23.939 1.00 12.32 88 ARG A C 1
ATOM 761 O O . ARG A 1 110 ? 27.735 14.633 24.435 1.00 13.39 88 ARG A O 1
ATOM 769 N N . ILE A 1 111 ? 27.118 16.814 24.435 1.00 12.42 89 ILE A N 1
ATOM 770 C CA . ILE A 1 111 ? 27.830 17.128 25.681 1.00 13.37 89 ILE A CA 1
ATOM 771 C C . ILE A 1 111 ? 26.792 17.618 26.686 1.00 12.92 89 ILE A C 1
ATOM 772 O O . ILE A 1 111 ? 26.370 18.799 26.666 1.00 12.91 89 ILE A O 1
ATOM 777 N N . GLY A 1 112 ? 26.343 16.701 27.544 1.00 11.99 90 GLY A N 1
ATOM 778 C CA . GLY A 1 112 ? 25.118 16.905 28.261 1.00 12.09 90 GLY A CA 1
ATOM 779 C C . GLY A 1 112 ? 25.328 16.765 29.749 1.00 12.74 90 GLY A C 1
ATOM 780 O O . GLY A 1 112 ? 26.436 16.604 30.232 1.00 12.83 90 GLY A O 1
ATOM 781 N N . SER A 1 113 ? 24.221 16.809 30.438 1.00 12.86 91 SER A N 1
ATOM 782 C CA . SER A 1 113 ? 24.169 16.585 31.879 1.00 13.83 91 SER A CA 1
ATOM 783 C C . SER A 1 113 ? 23.057 15.556 32.122 1.00 14.60 91 SER A C 1
ATOM 784 O O . SER A 1 113 ? 22.139 15.412 31.302 1.00 15.89 91 SER A O 1
ATOM 787 N N . CYS A 1 114 ? 23.132 14.851 33.244 1.00 13.43 92 CYS A N 1
ATOM 788 C CA . CYS A 1 114 ? 22.060 13.915 33.602 1.00 13.02 92 CYS A CA 1
ATOM 789 C C . CYS A 1 114 ? 21.883 13.846 35.105 1.00 12.75 92 CYS A C 1
ATOM 790 O O . CYS A 1 114 ? 22.740 14.302 35.850 1.00 13.88 92 CYS A O 1
ATOM 793 N N . GLY A 1 115 ? 20.755 13.272 35.498 1.00 11.75 93 GLY A N 1
ATOM 794 C CA . GLY A 1 115 ? 20.454 13.076 36.927 1.00 11.63 93 GLY A CA 1
ATOM 795 C C . GLY A 1 115 ? 20.642 11.618 37.248 1.00 12.69 93 GLY A C 1
ATOM 796 O O . GLY A 1 115 ? 20.065 10.748 36.569 1.00 13.21 93 GLY A O 1
ATOM 797 N N . ALA A 1 116 ? 21.341 11.329 38.358 1.00 12.82 94 ALA A N 1
ATOM 798 C CA . ALA A 1 116 ? 21.540 9.942 38.787 1.00 13.13 94 ALA A CA 1
ATOM 799 C C . ALA A 1 116 ? 20.331 9.454 39.579 1.00 13.42 94 ALA A C 1
ATOM 800 O O . ALA A 1 116 ? 19.635 10.249 40.219 1.00 13.24 94 ALA A O 1
ATOM 802 N N . ILE A 1 117 ? 20.096 8.151 39.527 1.00 15.30 95 ILE A N 1
ATOM 803 C CA . ILE A 1 117 ? 18.942 7.531 40.161 1.00 17.14 95 ILE A CA 1
ATOM 804 C C . ILE A 1 117 ? 19.274 6.372 41.116 1.00 20.26 95 ILE A C 1
ATOM 805 O O . ILE A 1 117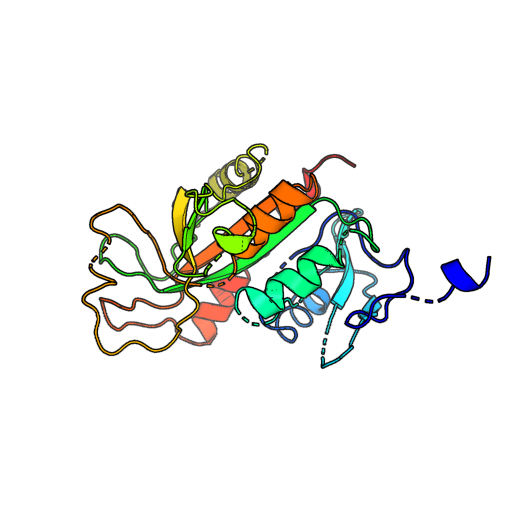 ? 18.395 5.605 41.504 1.00 19.86 95 ILE A O 1
ATOM 810 N N . HIS A 1 118 ? 20.540 6.265 41.512 1.00 22.71 96 HIS A N 1
ATOM 811 C CA . HIS A 1 118 ? 20.975 5.214 42.444 1.00 25.70 96 HIS A CA 1
ATOM 812 C C . HIS A 1 118 ? 22.284 5.637 43.081 1.00 26.04 96 HIS A C 1
ATOM 813 O O . HIS A 1 118 ? 23.129 6.200 42.398 1.00 23.62 96 HIS A O 1
ATOM 820 N N . ASP A 1 119 ? 22.458 5.340 44.374 1.00 26.14 97 ASP A N 1
ATOM 821 C CA . ASP A 1 119 ? 23.648 5.775 45.134 1.00 28.81 97 ASP A CA 1
ATOM 822 C C . ASP A 1 119 ? 25.005 5.291 44.572 1.00 28.16 97 ASP A C 1
ATOM 823 O O . ASP A 1 119 ? 26.019 5.970 44.770 1.00 27.10 97 ASP A O 1
ATOM 828 N N . ASP A 1 120 ? 25.029 4.143 43.889 1.00 26.51 98 ASP A N 1
ATOM 829 C CA . ASP A 1 120 ? 26.229 3.666 43.125 1.00 28.10 98 ASP A CA 1
ATOM 830 C C . ASP A 1 120 ? 26.769 4.619 42.042 1.00 24.52 98 ASP A C 1
ATOM 831 O O . ASP A 1 120 ? 27.935 4.537 41.660 1.00 23.65 98 ASP A O 1
ATOM 836 N N . VAL A 1 121 ? 25.909 5.474 41.508 1.00 21.26 99 VAL A N 1
ATOM 837 C CA . VAL A 1 121 ? 26.354 6.518 40.596 1.00 19.28 99 VAL A CA 1
ATOM 838 C C . VAL A 1 121 ? 26.520 7.792 41.412 1.00 18.66 99 VAL A C 1
ATOM 839 O O . VAL A 1 121 ? 25.649 8.142 42.210 1.00 19.01 99 VAL A O 1
ATOM 843 N N . LYS A 1 122 ? 27.644 8.479 41.227 1.00 17.64 100 LYS A N 1
ATOM 844 C CA . LYS A 1 122 ? 28.011 9.620 42.058 1.00 19.30 100 LYS A CA 1
ATOM 845 C C . LYS A 1 122 ? 27.989 10.926 41.306 1.00 16.74 100 LYS A C 1
ATOM 846 O O . LYS A 1 122 ? 28.265 10.967 40.078 1.00 15.02 100 LYS A O 1
ATOM 852 N N . LEU A 1 123 ? 27.677 11.998 42.016 1.00 16.67 101 LEU A N 1
ATOM 853 C CA . LEU A 1 123 ? 27.886 13.334 41.472 1.00 16.45 101 LEU A CA 1
ATOM 854 C C . LEU A 1 123 ? 29.316 13.439 40.942 1.00 16.65 101 LEU A C 1
ATOM 855 O O . LEU A 1 123 ? 30.264 12.934 41.559 1.00 16.43 101 LEU A O 1
ATOM 860 N N . LYS A 1 124 ? 29.436 14.060 39.770 1.00 15.66 102 LYS A N 1
ATOM 861 C CA . LYS A 1 124 ? 30.719 14.232 39.026 1.00 16.56 102 LYS A CA 1
ATOM 862 C C . LYS A 1 124 ? 31.144 13.027 38.194 1.00 14.99 102 LYS A C 1
ATOM 863 O O . LYS A 1 124 ? 32.131 13.110 37.444 1.00 16.83 102 LYS A O 1
ATOM 869 N N . ASP A 1 125 ? 30.415 11.912 38.273 1.00 13.71 103 ASP A N 1
ATOM 870 C CA . ASP A 1 125 ? 30.683 10.831 37.348 1.00 13.93 103 ASP A CA 1
ATOM 871 C C . ASP A 1 125 ? 30.350 11.329 35.949 1.00 12.99 103 ASP A C 1
ATOM 872 O O . ASP A 1 125 ? 29.426 12.120 35.761 1.00 15.32 103 ASP A O 1
ATOM 877 N N . LEU A 1 126 ? 31.07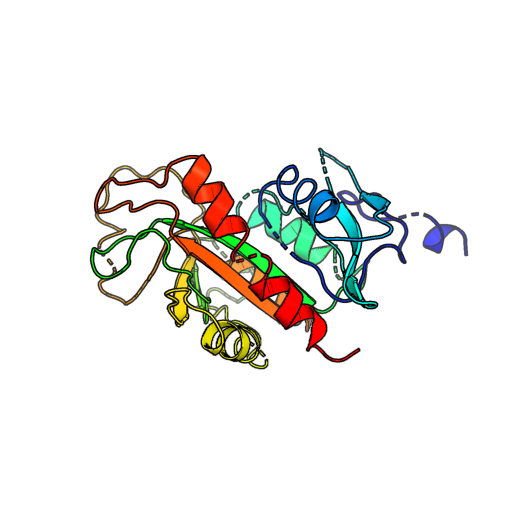2 10.826 34.965 1.00 11.61 104 LEU A N 1
ATOM 878 C CA . LEU A 1 126 ? 30.839 11.132 33.572 1.00 11.48 104 LEU A CA 1
ATOM 879 C C . LEU A 1 126 ? 30.332 9.855 32.916 1.00 11.64 104 LEU A C 1
ATOM 880 O O . LEU A 1 126 ? 31.028 8.829 32.886 1.00 11.57 104 LEU A O 1
ATOM 885 N N . ILE A 1 127 ? 29.091 9.916 32.427 1.00 11.35 105 ILE A N 1
ATOM 886 C CA A ILE A 1 127 ? 28.521 8.758 31.768 0.50 10.84 105 ILE A CA 1
ATOM 887 C CA B ILE A 1 127 ? 28.432 8.793 31.776 0.50 10.79 105 ILE A CA 1
ATOM 888 C C . ILE A 1 127 ? 28.766 8.847 30.271 1.00 10.49 105 ILE A C 1
ATOM 889 O O . ILE A 1 127 ? 28.516 9.868 29.632 1.00 12.24 105 ILE A O 1
ATOM 898 N N . VAL A 1 128 ? 29.340 7.778 29.749 1.00 9.56 106 VAL A N 1
ATOM 899 C CA . VAL A 1 128 ? 29.556 7.605 28.295 1.00 9.15 106 VAL A CA 1
ATOM 900 C C . VAL A 1 128 ? 28.431 6.662 27.870 1.00 9.60 106 VAL A C 1
ATOM 901 O O . VAL A 1 128 ? 28.405 5.479 28.256 1.00 9.89 106 VAL A O 1
ATOM 905 N N . ALA A 1 129 ? 27.497 7.168 27.057 1.00 9.58 107 ALA A N 1
ATOM 906 C CA . ALA A 1 129 ? 26.251 6.425 26.822 1.00 9.63 107 ALA A CA 1
ATOM 907 C C . ALA A 1 129 ? 26.408 5.424 25.700 1.00 9.67 107 ALA A C 1
ATOM 908 O O . ALA A 1 129 ? 26.463 5.804 24.508 1.00 10.11 107 ALA A O 1
ATOM 910 N N . ILE A 1 130 ? 26.413 4.130 26.040 1.00 11.00 108 ILE A N 1
ATOM 911 C CA . ILE A 1 130 ? 26.389 3.085 25.014 1.00 11.78 108 ILE A CA 1
ATOM 912 C C . ILE A 1 130 ? 25.032 3.088 24.323 1.00 11.04 108 ILE A C 1
ATOM 913 O O . ILE A 1 130 ? 24.940 2.930 23.082 1.00 10.44 108 ILE A O 1
ATOM 918 N N . GLY A 1 131 ? 23.994 3.306 25.092 1.00 10.57 109 GLY A N 1
ATOM 919 C CA . GLY A 1 131 ? 22.630 3.268 24.623 1.00 10.37 109 GLY A CA 1
ATOM 920 C C . GLY A 1 131 ? 21.728 4.172 25.409 1.00 10.48 109 GLY A C 1
ATOM 921 O O . GLY A 1 131 ? 22.075 4.606 26.535 1.00 9.87 109 GLY A O 1
ATOM 922 N N . ALA A 1 132 ? 20.509 4.355 24.929 1.00 9.94 110 ALA A N 1
ATOM 923 C CA . ALA A 1 132 ? 19.536 5.213 25.564 1.00 9.41 110 ALA A CA 1
ATOM 924 C C . ALA A 1 132 ? 18.131 4.637 25.460 1.00 8.60 110 ALA A C 1
ATOM 925 O O . ALA A 1 132 ? 17.604 4.483 24.378 1.00 9.03 110 ALA A O 1
ATOM 927 N N . SER A 1 133 ? 17.569 4.294 26.605 1.00 7.90 111 SER A N 1
ATOM 928 C CA . SER A 1 133 ? 16.155 3.925 26.696 1.00 7.57 111 SER A CA 1
ATOM 929 C C . SER A 1 133 ? 15.348 5.209 26.497 1.00 7.54 111 SER A C 1
ATOM 930 O O . SER A 1 133 ? 15.885 6.320 26.539 1.00 8.41 111 SER A O 1
ATOM 933 N N . THR A 1 134 ? 14.045 5.061 26.312 1.00 7.96 112 THR A N 1
ATOM 934 C CA . THR A 1 134 ? 13.183 6.238 26.224 1.00 8.32 112 T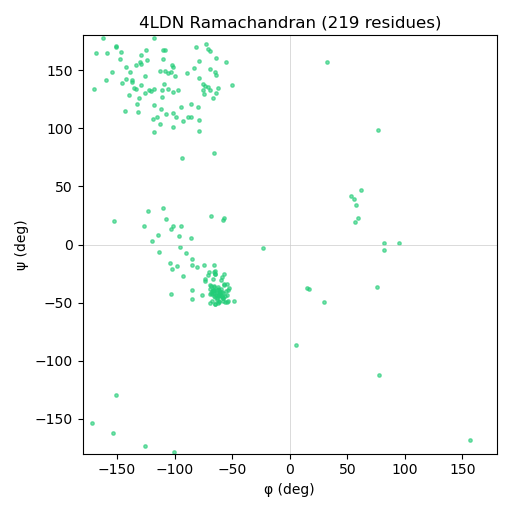HR A CA 1
ATOM 935 C C . THR A 1 134 ? 11.721 5.986 26.514 1.00 7.84 112 THR A C 1
ATOM 936 O O . THR A 1 134 ? 11.259 4.853 26.495 1.00 8.86 112 THR A O 1
ATOM 940 N N . ASP A 1 135 ? 11.005 7.083 26.753 1.00 8.07 113 ASP A N 1
ATOM 941 C CA . ASP A 1 135 ? 9.539 7.078 26.813 1.00 9.02 113 ASP A CA 1
ATOM 942 C C . ASP A 1 135 ? 8.858 7.860 25.712 1.00 9.44 113 ASP A C 1
ATOM 943 O O . ASP A 1 135 ? 7.640 8.044 25.729 1.00 9.58 113 ASP A O 1
ATOM 948 N N . SER A 1 136 ? 9.637 8.310 24.740 1.00 10.08 114 SER A N 1
ATOM 949 C CA . SER A 1 136 ? 9.108 8.917 23.520 1.00 10.28 114 SER A CA 1
ATOM 950 C C . SER A 1 136 ? 8.409 7.885 22.659 1.00 10.77 114 SER A C 1
ATOM 951 O O . SER A 1 136 ? 8.751 6.698 22.680 1.00 10.74 114 SER A O 1
ATOM 954 N N . LYS A 1 137 ? 7.415 8.340 21.900 1.00 10.14 115 LYS A N 1
ATOM 955 C CA . LYS A 1 137 ? 6.757 7.505 20.877 1.00 10.52 115 LYS A CA 1
ATOM 956 C C . LYS A 1 137 ? 7.389 7.701 19.532 1.00 9.81 115 LYS A C 1
ATOM 957 O O . LYS A 1 137 ? 6.976 7.046 18.580 1.00 9.79 115 LYS A O 1
ATOM 971 N N . ASN A 1 139 ? 10.202 6.819 17.933 1.00 10.08 117 ASN A N 1
ATOM 972 C CA . ASN A 1 139 ? 10.750 5.654 17.271 1.00 10.46 117 ASN A CA 1
ATOM 973 C C . ASN A 1 139 ? 9.682 4.620 16.965 1.00 10.86 117 ASN A C 1
ATOM 974 O O . ASN A 1 139 ? 9.669 4.074 15.869 1.00 11.82 117 ASN A O 1
ATOM 979 N N . ARG A 1 140 ? 8.729 4.445 17.861 1.00 11.69 118 ARG A N 1
ATOM 980 C CA . ARG A 1 140 ? 7.607 3.518 17.625 1.00 12.29 118 ARG A CA 1
ATOM 981 C C . ARG A 1 140 ? 6.839 3.920 16.371 1.00 12.04 118 ARG A C 1
ATOM 982 O O . ARG A 1 140 ? 6.424 3.071 15.570 1.00 13.07 118 ARG A O 1
ATOM 990 N N . ILE A 1 141 ? 6.646 5.222 16.199 1.00 12.19 119 ILE A N 1
ATOM 991 C CA . ILE A 1 141 ? 5.989 5.730 15.000 1.00 13.11 119 ILE A CA 1
ATOM 992 C C . ILE A 1 141 ? 6.722 5.407 13.710 1.00 14.19 119 ILE A C 1
ATOM 993 O O . ILE A 1 141 ? 6.096 5.041 12.704 1.00 15.50 119 ILE A O 1
ATOM 998 N N . ARG A 1 142 ? 8.040 5.544 13.727 1.00 14.45 120 ARG A N 1
ATOM 999 C CA . ARG A 1 142 ? 8.842 5.334 12.524 1.00 15.67 120 ARG A CA 1
ATOM 1000 C C . ARG A 1 142 ? 9.220 3.856 12.280 1.00 14.76 120 ARG A C 1
ATOM 1001 O O . ARG A 1 142 ? 9.544 3.476 11.151 1.00 14.90 120 ARG A O 1
ATOM 1009 N N . PHE A 1 143 ? 9.110 3.036 13.311 1.00 14.20 121 PHE A N 1
ATOM 1010 C CA . PHE A 1 143 ? 9.692 1.685 13.363 1.00 13.28 121 PHE A CA 1
ATOM 1011 C C . PHE A 1 143 ? 8.636 0.592 13.626 1.00 13.67 121 PHE A C 1
ATOM 1012 O O . PHE A 1 143 ? 8.921 -0.451 14.205 1.00 13.67 121 PHE A O 1
ATOM 1020 N N . LYS A 1 144 ? 7.400 0.856 13.195 1.00 15.00 122 LYS A N 1
ATOM 1021 C CA . LYS A 1 144 ? 6.285 -0.113 13.220 1.00 15.90 122 LYS A CA 1
ATOM 1022 C C . LYS A 1 144 ? 6.029 -0.675 14.607 1.00 14.12 122 LYS A C 1
ATOM 1023 O O . LYS A 1 144 ? 5.743 -1.857 14.786 1.00 13.72 122 LYS A O 1
ATOM 1029 N N . ASP A 1 145 ? 6.142 0.208 15.584 1.00 12.76 123 ASP A N 1
ATOM 1030 C CA . ASP A 1 145 ? 5.901 -0.118 16.992 1.00 13.68 123 ASP A CA 1
ATOM 1031 C C . ASP A 1 145 ? 6.824 -1.228 17.517 1.00 14.60 123 ASP A C 1
ATOM 1032 O O . ASP A 1 145 ? 6.503 -1.859 18.498 1.00 14.53 123 ASP A O 1
ATOM 1037 N N . ASN A 1 146 ? 7.971 -1.427 16.876 1.00 13.40 124 ASN A N 1
ATOM 1038 C CA . ASN A 1 146 ? 9.008 -2.269 17.439 1.00 13.67 124 ASN A CA 1
ATOM 1039 C C . ASN A 1 146 ? 9.801 -1.444 18.477 1.00 12.44 124 ASN A C 1
ATOM 1040 O O . ASN A 1 146 ? 9.625 -0.219 18.573 1.00 11.47 124 ASN A O 1
ATOM 1045 N N . ASP A 1 147 ? 10.648 -2.124 19.232 1.00 11.85 125 ASP A N 1
ATOM 1046 C CA . ASP A 1 147 ? 11.597 -1.484 20.157 1.00 11.54 125 ASP A CA 1
ATOM 1047 C C . ASP A 1 147 ? 12.891 -1.173 19.403 1.00 10.46 125 ASP A C 1
ATOM 1048 O O . ASP A 1 147 ? 13.655 -2.083 19.081 1.00 10.51 125 ASP A O 1
ATOM 1053 N N . PHE A 1 148 ? 13.142 0.101 19.159 1.00 9.95 126 PHE A N 1
ATOM 1054 C CA . PHE A 1 148 ? 14.380 0.516 18.504 1.00 11.04 126 PHE A CA 1
ATOM 1055 C C . PHE A 1 148 ? 15.513 0.684 19.521 1.00 10.48 126 PHE A C 1
ATOM 1056 O O . PHE A 1 148 ? 15.383 1.489 20.470 1.00 10.58 126 PHE A O 1
ATOM 1064 N N . ALA A 1 149 ? 16.608 -0.063 19.346 1.00 9.64 127 ALA A N 1
ATOM 1065 C CA . ALA A 1 149 ? 17.835 0.103 20.149 1.00 10.53 127 ALA A CA 1
ATOM 1066 C C . ALA A 1 149 ? 18.654 1.297 19.654 1.00 10.72 127 ALA A C 1
ATOM 1067 O O . ALA A 1 149 ? 19.207 1.243 18.524 1.00 10.83 127 ALA A O 1
ATOM 1069 N N . ALA A 1 150 ? 18.662 2.375 20.419 1.00 10.14 128 ALA A N 1
ATOM 1070 C CA . ALA A 1 150 ? 19.373 3.587 20.098 1.00 9.85 128 ALA A CA 1
ATOM 1071 C C . ALA A 1 150 ? 20.737 3.546 20.731 1.00 10.18 128 ALA A C 1
ATOM 1072 O O . ALA A 1 150 ? 20.854 3.613 21.969 1.00 9.30 128 ALA A O 1
ATOM 1074 N N . THR A 1 151 ? 21.766 3.338 19.930 1.00 10.84 129 THR A N 1
ATOM 1075 C CA . THR A 1 151 ? 23.108 3.093 20.440 1.00 10.55 129 THR A CA 1
ATOM 1076 C C . THR A 1 151 ? 24.135 4.014 19.767 1.00 11.02 129 THR A C 1
ATOM 1077 O O . THR A 1 151 ? 23.909 4.527 18.663 1.00 11.35 129 THR A O 1
ATOM 1081 N N . ALA A 1 152 ? 25.303 4.118 20.399 1.00 11.68 130 ALA A N 1
ATOM 1082 C CA . ALA A 1 152 ? 26.417 4.934 19.939 1.00 11.85 130 ALA A CA 1
ATOM 1083 C C . ALA A 1 152 ? 27.200 4.262 18.802 1.00 11.88 130 ALA A C 1
ATOM 1084 O O . ALA A 1 152 ? 27.198 3.050 18.679 1.00 11.15 130 ALA A O 1
ATOM 1086 N N . ASN A 1 153 ? 27.905 5.074 18.039 1.00 12.76 131 ASN A N 1
ATOM 1087 C CA . ASN A 1 153 ? 28.923 4.603 17.121 1.00 13.29 131 ASN A CA 1
ATOM 1088 C C . ASN A 1 153 ? 30.083 4.002 17.924 1.00 12.77 131 ASN A C 1
ATOM 1089 O O . ASN A 1 153 ? 30.601 4.655 18.835 1.00 12.83 131 ASN A O 1
ATOM 1094 N N . TYR A 1 154 ? 30.476 2.750 17.638 1.00 12.68 132 TYR A N 1
ATOM 1095 C CA . TYR A 1 154 ? 31.517 2.097 18.398 1.00 12.49 132 TYR A CA 1
ATOM 1096 C C . TYR A 1 154 ? 32.848 2.850 18.391 1.00 12.11 132 TYR A C 1
ATOM 1097 O O . TYR A 1 154 ? 33.450 3.040 19.436 1.00 12.33 132 TYR A O 1
ATOM 1106 N N . ASN A 1 155 ? 33.303 3.246 17.224 1.00 12.39 133 ASN A N 1
ATOM 1107 C CA . ASN A 1 155 ? 34.593 3.930 17.152 1.00 13.61 133 ASN A CA 1
ATOM 1108 C C . ASN A 1 155 ? 34.604 5.181 18.039 1.00 13.93 133 ASN A C 1
ATOM 1109 O O . ASN A 1 155 ? 35.585 5.419 18.757 1.00 14.66 133 ASN A O 1
ATOM 1127 N N . LEU A 1 157 ? 32.631 5.778 20.656 1.00 12.42 135 LEU A N 1
ATOM 1128 C CA . LEU A 1 157 ? 32.545 5.300 22.035 1.00 12.91 135 LEU A CA 1
ATOM 1129 C C . LEU A 1 157 ? 33.951 4.900 22.555 1.00 13.58 135 LEU A C 1
ATOM 1130 O O . LEU A 1 157 ? 34.378 5.266 23.675 1.00 13.16 135 LEU A O 1
ATOM 1135 N N . SER A 1 158 ? 34.659 4.102 21.774 1.00 13.92 136 SER A N 1
ATOM 1136 C CA A SER A 1 158 ? 35.990 3.627 22.122 0.50 14.16 136 SER A CA 1
ATOM 1137 C CA B SER A 1 158 ? 35.978 3.627 22.153 0.50 14.40 136 SER A CA 1
ATOM 1138 C C . SER A 1 158 ? 37.002 4.765 22.247 1.00 14.04 136 SER A C 1
ATOM 1139 O O . SER A 1 158 ? 37.867 4.744 23.129 1.00 15.41 136 SER A O 1
ATOM 1144 N N . GLU A 1 159 ? 36.900 5.748 21.370 1.00 13.91 137 GLU A N 1
ATOM 1145 C CA . GLU A 1 159 ? 37.806 6.900 21.456 1.00 13.95 137 GLU A CA 1
ATOM 1146 C C . GLU A 1 159 ? 37.556 7.661 22.767 1.00 13.59 137 GLU A C 1
ATOM 1147 O O . GLU A 1 159 ? 38.495 8.090 23.428 1.00 13.08 137 GLU A O 1
ATOM 1153 N N . CYS A 1 160 ? 36.284 7.854 23.107 1.00 12.43 138 CYS A N 1
ATOM 1154 C CA . CYS A 1 160 ? 35.952 8.446 24.413 1.00 13.42 138 CYS A CA 1
ATOM 1155 C C . CYS A 1 160 ? 36.585 7.707 25.560 1.00 13.99 138 CYS A C 1
ATOM 1156 O O . CYS A 1 160 ? 37.192 8.312 26.424 1.00 12.66 138 CYS A O 1
ATOM 1159 N N . VAL A 1 161 ? 36.450 6.377 25.584 1.00 13.14 139 VAL A N 1
ATOM 1160 C CA . VAL A 1 161 ? 36.994 5.620 26.690 1.00 13.36 139 VAL A CA 1
ATOM 1161 C C . VAL A 1 161 ? 38.522 5.702 26.658 1.00 13.71 139 VAL A C 1
ATOM 1162 O O . VAL A 1 161 ? 39.125 5.863 27.699 1.00 15.86 139 VAL A O 1
ATOM 1166 N N . ASN A 1 162 ? 39.123 5.659 25.475 1.00 14.74 140 ASN A N 1
ATOM 1167 C CA . ASN A 1 162 ? 40.594 5.682 25.412 1.00 15.12 140 ASN A CA 1
ATOM 1168 C C . ASN A 1 162 ? 41.154 7.024 25.911 1.00 15.36 140 ASN A C 1
ATOM 1169 O O . ASN A 1 162 ? 42.177 7.050 26.594 1.00 16.85 140 ASN A O 1
ATOM 1174 N N . THR A 1 163 ? 40.446 8.122 25.638 1.00 13.95 141 THR A N 1
ATOM 1175 C CA . THR A 1 163 ? 40.821 9.437 26.161 1.00 14.01 141 THR A CA 1
ATOM 1176 C C . THR A 1 163 ? 40.620 9.433 27.682 1.00 14.13 141 THR A C 1
ATOM 1177 O O . THR A 1 163 ? 41.477 9.862 28.433 1.00 15.78 141 THR A O 1
ATOM 1181 N N . LEU A 1 164 ? 39.460 8.966 28.123 1.00 13.83 142 LEU A N 1
ATOM 1182 C CA . LEU A 1 164 ? 39.145 8.979 29.565 1.00 13.38 142 LEU A CA 1
ATOM 1183 C C . LEU A 1 164 ? 40.119 8.181 30.425 1.00 15.98 142 LEU A C 1
ATOM 1184 O O . LEU A 1 164 ? 40.347 8.519 31.603 1.00 15.27 142 LEU A O 1
ATOM 1189 N N . LYS A 1 165 ? 40.685 7.134 29.841 1.00 18.14 143 LYS A N 1
ATOM 1190 C CA . LYS A 1 165 ? 41.657 6.292 30.549 1.00 21.85 143 LYS A CA 1
ATOM 1191 C C . LYS A 1 165 ? 42.929 7.082 30.893 1.00 22.87 143 LYS A C 1
ATOM 1192 O O . LYS A 1 165 ? 43.613 6.761 31.879 1.00 26.14 143 LYS A O 1
ATOM 1198 N N . THR A 1 166 ? 43.208 8.130 30.126 1.00 22.90 144 THR A N 1
ATOM 1199 C CA . THR A 1 166 ? 44.371 9.020 30.365 1.00 24.07 144 THR A CA 1
ATOM 1200 C C . THR A 1 166 ? 44.070 10.157 31.381 1.00 24.51 144 THR A C 1
ATOM 1201 O O . THR A 1 166 ? 44.919 11.041 31.582 1.00 24.97 144 THR A O 1
ATOM 1205 N N . THR A 1 167 ? 42.878 10.157 32.002 1.00 22.67 145 THR A N 1
ATOM 1206 C CA . THR A 1 167 ? 42.464 11.203 32.947 1.00 20.94 145 THR A CA 1
ATOM 1207 C C . THR A 1 167 ? 42.210 10.667 34.362 1.00 21.11 145 THR A C 1
ATOM 1208 O O . THR A 1 167 ? 42.261 9.470 34.597 1.00 22.29 145 THR A O 1
ATOM 1212 N N . ASP A 1 168 ? 41.884 11.581 35.268 1.00 23.21 146 ASP A N 1
ATOM 1213 C CA . ASP A 1 168 ? 41.414 11.236 36.614 1.00 24.40 146 ASP A CA 1
ATOM 1214 C C . ASP A 1 168 ? 39.876 11.354 36.745 1.00 21.71 146 ASP A C 1
ATOM 1215 O O . ASP A 1 168 ? 39.341 11.385 37.855 1.00 21.37 146 ASP A O 1
ATOM 1220 N N . ILE A 1 169 ? 39.168 11.407 35.622 1.00 18.00 147 ILE A N 1
ATOM 1221 C CA . ILE A 1 169 ? 37.697 11.496 35.650 1.00 16.36 147 ILE A CA 1
ATOM 1222 C C . ILE A 1 169 ? 37.133 10.132 36.016 1.00 16.39 147 ILE A C 1
ATOM 1223 O O . ILE A 1 169 ? 37.578 9.121 35.463 1.00 15.86 147 ILE A O 1
ATOM 1228 N N . ASN A 1 170 ? 36.180 10.096 36.957 1.00 16.30 148 ASN A N 1
ATOM 1229 C CA A ASN A 1 170 ? 35.428 8.887 37.244 0.50 16.69 148 ASN A CA 1
ATOM 1230 C CA B ASN A 1 170 ? 35.433 8.861 37.243 0.50 16.72 148 ASN A CA 1
ATOM 1231 C C . ASN A 1 170 ? 34.335 8.733 36.203 1.00 16.99 148 ASN A C 1
ATOM 1232 O O . ASN A 1 170 ? 33.424 9.551 36.130 1.00 18.44 148 ASN A O 1
ATOM 1241 N N . TYR A 1 171 ? 34.464 7.737 35.355 1.00 16.17 149 TYR A N 1
ATOM 1242 C CA . TYR A 1 171 ? 33.524 7.585 34.250 1.00 15.15 149 TYR A CA 1
ATOM 1243 C C . TYR A 1 171 ? 32.900 6.216 34.302 1.00 15.76 149 TYR A C 1
ATOM 1244 O O . TYR A 1 171 ? 33.456 5.260 34.900 1.00 15.39 149 TYR A O 1
ATOM 1253 N N . LEU A 1 172 ? 31.738 6.119 33.650 1.00 14.04 150 LEU A N 1
ATOM 1254 C CA . LEU A 1 172 ? 30.961 4.900 33.580 1.00 14.07 150 LEU A CA 1
ATOM 1255 C C . LEU A 1 172 ? 30.495 4.781 32.138 1.00 13.51 150 LEU A C 1
ATOM 1256 O O . LEU A 1 172 ? 30.097 5.775 31.577 1.00 14.29 150 LEU A O 1
ATOM 1261 N N . VAL A 1 173 ? 30.488 3.575 31.604 1.00 12.12 151 VAL A N 1
ATOM 1262 C CA . VAL A 1 173 ? 30.050 3.333 30.240 1.00 12.12 151 VAL A CA 1
ATOM 1263 C C . VAL A 1 173 ? 28.801 2.463 30.380 1.00 11.72 151 VAL A C 1
ATOM 1264 O O . VAL A 1 173 ? 28.874 1.327 30.830 1.00 12.47 151 VAL A O 1
ATOM 1268 N N . GLY A 1 174 ? 27.642 3.026 30.086 1.00 11.34 152 GLY A N 1
ATOM 1269 C CA . GLY A 1 174 ? 26.417 2.276 30.134 1.00 11.93 152 GLY A CA 1
ATOM 1270 C C . GLY A 1 174 ? 25.263 3.072 29.565 1.00 12.52 152 GLY A C 1
ATOM 1271 O O . GLY A 1 174 ? 25.454 3.908 28.657 1.00 12.50 152 GLY A O 1
ATOM 1272 N N . ASN A 1 175 ? 24.055 2.750 30.020 1.00 12.41 153 ASN A N 1
ATOM 1273 C CA . ASN A 1 175 ? 22.854 3.285 29.450 1.00 12.81 153 ASN A CA 1
ATOM 1274 C C . ASN A 1 175 ? 22.258 4.440 30.226 1.00 11.44 153 ASN A C 1
ATOM 1275 O O . ASN A 1 175 ? 22.307 4.470 31.481 1.00 11.24 153 ASN A O 1
ATOM 1280 N N . VAL A 1 176 ? 21.688 5.377 29.476 1.00 11.29 154 VAL A N 1
ATOM 1281 C CA . VAL A 1 176 ? 20.880 6.459 29.998 1.00 10.24 154 VAL A CA 1
ATOM 1282 C C . VAL A 1 176 ? 19.416 6.226 29.646 1.00 10.34 154 VAL A C 1
ATOM 1283 O O . VAL A 1 176 ? 19.113 5.361 28.838 1.00 10.12 154 VAL A O 1
ATOM 1287 N N . PHE A 1 177 ? 18.511 6.987 30.266 1.00 9.50 155 PHE A N 1
ATOM 1288 C CA . PHE A 1 177 ? 17.096 7.005 29.921 1.00 9.37 155 PHE A CA 1
ATOM 1289 C C . PHE A 1 177 ? 16.752 8.412 29.455 1.00 9.58 155 PHE A C 1
ATOM 1290 O O . PHE A 1 177 ? 17.031 9.380 30.176 1.00 10.73 155 PHE A O 1
ATOM 1298 N N . SER A 1 178 ? 16.271 8.545 28.206 1.00 8.95 156 SER A N 1
ATOM 1299 C CA . SER A 1 178 ? 15.912 9.841 27.646 1.00 8.20 156 SER A CA 1
ATOM 1300 C C . SER A 1 178 ? 14.408 10.023 27.752 1.00 9.24 156 SER A C 1
ATOM 1301 O O . SER A 1 178 ? 13.630 9.268 27.153 1.00 8.73 156 SER A O 1
ATOM 1304 N N . SER A 1 179 ? 13.987 10.928 28.635 1.00 9.02 157 SER A N 1
ATOM 1305 C CA . SER A 1 179 ? 12.576 11.136 28.889 1.00 8.81 157 SER A CA 1
ATOM 1306 C C . SER A 1 179 ? 12.056 12.420 28.281 1.00 9.25 157 SER A C 1
ATOM 1307 O O . SER A 1 179 ? 12.728 13.422 28.253 1.00 11.10 157 SER A O 1
ATOM 1310 N N . ASP A 1 180 ? 10.799 12.388 27.878 1.00 10.00 158 ASP A N 1
ATOM 1311 C CA . ASP A 1 180 ? 10.036 13.563 27.472 1.00 10.78 158 ASP A CA 1
ATOM 1312 C C . ASP A 1 180 ? 9.626 14.402 28.677 1.00 11.93 158 ASP A C 1
ATOM 1313 O O . ASP A 1 180 ? 9.179 15.552 28.519 1.00 10.87 158 ASP A O 1
ATOM 1318 N N . LEU A 1 181 ? 9.675 13.794 29.862 1.00 13.66 159 LEU A N 1
ATOM 1319 C CA . LEU A 1 181 ? 9.165 14.381 31.103 1.00 16.42 159 LEU A CA 1
ATOM 1320 C C . LEU A 1 181 ? 10.297 14.799 32.003 1.00 17.24 159 LEU A C 1
ATOM 1321 O O . LEU A 1 181 ? 11.070 13.977 32.470 1.00 21.48 159 LEU A O 1
ATOM 1326 N N . PHE A 1 182 ? 10.447 16.088 32.199 1.00 16.07 160 PHE A N 1
ATOM 1327 C CA . PHE A 1 182 ? 11.327 16.581 33.251 1.00 15.68 160 PHE A CA 1
ATOM 1328 C C . PHE A 1 182 ? 10.694 16.438 34.637 1.00 17.06 160 PHE A C 1
ATOM 1329 O O . PHE A 1 182 ? 11.361 16.036 35.596 1.00 18.14 160 PHE A O 1
ATOM 1337 N N . TYR A 1 183 ? 9.409 16.778 34.736 1.00 17.77 161 TYR A N 1
ATOM 1338 C CA . TYR A 1 183 ? 8.685 16.729 36.001 1.00 20.59 161 TYR A CA 1
ATOM 1339 C C . TYR A 1 183 ? 7.821 15.477 36.055 1.00 26.51 161 TYR A C 1
ATOM 1340 O O . TYR A 1 183 ? 7.107 15.198 35.115 1.00 26.29 161 TYR A O 1
ATOM 1349 N N . ARG A 1 184 ? 7.915 14.733 37.163 1.00 33.43 162 ARG A N 1
ATOM 1350 C CA A ARG A 1 184 ? 7.130 13.510 37.410 0.50 36.39 162 ARG A CA 1
ATOM 1351 C CA B ARG A 1 184 ? 7.021 13.603 37.373 0.50 36.34 162 ARG A CA 1
ATOM 1352 C C . ARG A 1 184 ? 6.551 13.514 38.827 1.00 38.95 162 ARG A C 1
ATOM 1353 O O . ARG A 1 184 ? 7.190 14.051 39.738 1.00 41.42 162 ARG A O 1
ATOM 1368 N N . PRO A 1 185 ? 5.376 12.877 39.042 1.00 45.33 163 PRO A N 1
ATOM 1369 C CA . PRO A 1 185 ? 4.747 12.840 40.385 1.00 48.64 163 PRO A CA 1
ATOM 1370 C C . PRO A 1 185 ? 5.583 12.256 41.538 1.00 50.65 163 PRO A C 1
ATOM 1371 O O . PRO A 1 185 ? 5.433 12.688 42.690 1.00 53.11 163 PRO A O 1
ATOM 1375 N N . ASP A 1 186 ? 6.419 11.265 41.236 1.00 51.80 164 ASP A N 1
ATOM 1376 C CA . ASP A 1 186 ? 7.220 10.583 42.256 1.00 53.06 164 ASP A CA 1
ATOM 1377 C C . ASP A 1 186 ? 8.392 9.822 41.630 1.00 50.19 164 ASP A C 1
ATOM 1378 O O . ASP A 1 186 ? 8.538 9.776 40.401 1.00 51.13 164 ASP A O 1
ATOM 1383 N N . GLU A 1 187 ? 9.199 9.205 42.491 1.00 47.24 165 GLU A N 1
ATOM 1384 C CA . GLU A 1 187 ? 10.427 8.522 42.075 1.00 44.87 165 GLU A CA 1
ATOM 1385 C C . GLU A 1 187 ? 10.263 7.020 41.817 1.00 38.40 165 GLU A C 1
ATOM 1386 O O . GLU A 1 187 ? 11.269 6.295 41.756 1.00 39.87 165 GLU A O 1
ATOM 1392 N N . GLU A 1 188 ? 9.030 6.532 41.670 1.00 33.16 166 GLU A N 1
ATOM 1393 C CA A GLU A 1 188 ? 8.802 5.089 41.467 0.50 30.86 166 GLU A CA 1
ATOM 1394 C CA B GLU A 1 188 ? 8.835 5.100 41.494 0.50 30.34 166 GLU A CA 1
ATOM 1395 C C . GLU A 1 188 ? 9.394 4.604 40.151 1.00 27.26 166 GLU A C 1
ATOM 1396 O O . GLU A 1 188 ? 10.056 3.567 40.102 1.00 25.77 166 GLU A O 1
ATOM 1407 N N . GLN A 1 189 ? 9.151 5.333 39.068 1.00 24.29 167 GLN A N 1
ATOM 1408 C CA . GLN A 1 189 ? 9.711 4.885 37.797 1.00 22.32 167 GLN A CA 1
ATOM 1409 C C . GLN A 1 189 ? 11.244 4.980 37.797 1.00 19.78 167 GLN A C 1
ATOM 1410 O O . GLN A 1 189 ? 11.918 4.196 37.116 1.00 16.99 167 GLN A O 1
ATOM 1416 N N . TYR A 1 190 ? 11.795 5.934 38.553 1.00 17.47 168 TYR A N 1
ATOM 1417 C CA . TYR A 1 190 ? 13.238 6.048 38.660 1.00 17.18 168 TYR A CA 1
ATOM 1418 C C . TYR A 1 190 ? 13.850 4.797 39.317 1.00 16.85 168 TYR A C 1
ATOM 1419 O O . TYR A 1 190 ? 14.916 4.330 38.914 1.00 15.82 168 TYR A O 1
ATOM 1428 N N . ASP A 1 191 ? 13.183 4.251 40.331 1.00 17.37 169 ASP A N 1
ATOM 1429 C CA . ASP A 1 191 ? 13.680 3.028 40.942 1.00 19.40 169 ASP A CA 1
ATOM 1430 C C . ASP A 1 191 ? 13.637 1.840 39.980 1.00 18.05 169 ASP A C 1
ATOM 1431 O O . ASP A 1 191 ? 14.516 0.982 40.018 1.00 18.55 169 ASP A O 1
ATOM 1452 N N . ALA A 1 194 ? 16.608 2.106 37.625 1.00 15.05 172 ALA A N 1
ATOM 1453 C CA . ALA A 1 194 ? 17.864 1.712 38.270 1.00 15.32 172 ALA A CA 1
ATOM 1454 C C . ALA A 1 194 ? 17.966 0.195 38.408 1.00 15.56 172 ALA A C 1
ATOM 1455 O O . ALA A 1 194 ? 19.044 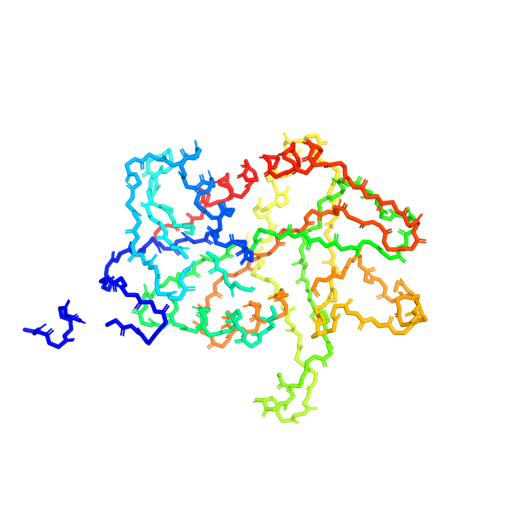-0.372 38.268 1.00 16.20 172 ALA A O 1
ATOM 1457 N N . ARG A 1 195 ? 16.832 -0.437 38.680 1.00 15.84 173 ARG A N 1
ATOM 1458 C CA . ARG A 1 195 ? 16.758 -1.892 38.766 1.00 17.74 173 ARG A CA 1
ATOM 1459 C C . ARG A 1 195 ? 17.290 -2.547 37.486 1.00 17.50 173 ARG A C 1
ATOM 1460 O O . ARG A 1 195 ? 17.869 -3.632 37.531 1.00 19.24 173 ARG A O 1
ATOM 1468 N N . TYR A 1 196 ? 17.079 -1.904 36.347 1.00 16.65 174 TYR A N 1
ATOM 1469 C CA . TYR A 1 196 ? 17.464 -2.482 35.061 1.00 16.35 174 TYR A CA 1
ATOM 1470 C C . TYR A 1 196 ? 18.675 -1.800 34.434 1.00 16.20 174 TYR A C 1
ATOM 1471 O O . TYR A 1 196 ? 18.871 -1.862 33.206 1.00 15.88 174 TYR A O 1
ATOM 1480 N N . GLY A 1 197 ? 19.468 -1.136 35.256 1.00 15.62 175 GLY A N 1
ATOM 1481 C CA . GLY A 1 197 ? 20.798 -0.697 34.871 1.00 16.12 175 GLY A CA 1
ATOM 1482 C C . GLY A 1 197 ? 20.968 0.715 34.354 1.00 14.57 175 GLY A C 1
ATOM 1483 O O . GLY A 1 197 ? 22.095 1.130 34.076 1.00 15.36 175 GLY A O 1
ATOM 1484 N N . ILE A 1 198 ? 19.892 1.476 34.308 1.00 13.84 176 ILE A N 1
ATOM 1485 C CA . ILE A 1 198 ? 19.987 2.856 33.874 1.00 13.46 176 ILE A CA 1
ATOM 1486 C C . ILE A 1 198 ? 20.848 3.657 34.842 1.00 13.21 176 ILE A C 1
ATOM 1487 O O . ILE A 1 198 ? 20.611 3.612 36.075 1.00 14.19 176 ILE A O 1
ATOM 1492 N N . LEU A 1 199 ? 21.816 4.390 34.305 1.00 14.12 177 LEU A N 1
ATOM 1493 C CA . LEU A 1 199 ? 22.810 5.150 35.060 1.00 14.59 177 LEU A CA 1
ATOM 1494 C C . LEU A 1 199 ? 22.409 6.597 35.315 1.00 16.48 177 LEU A C 1
ATOM 1495 O O . LEU A 1 199 ? 22.862 7.204 36.293 1.00 17.18 177 LEU A O 1
ATOM 1500 N N . GLY A 1 200 ? 21.588 7.164 34.441 1.00 14.62 178 GLY A N 1
ATOM 1501 C CA . GLY A 1 200 ? 21.176 8.545 34.610 1.00 13.81 178 GLY A CA 1
ATOM 1502 C C . GLY A 1 200 ? 20.038 8.878 33.686 1.00 13.51 178 GLY A C 1
ATOM 1503 O O . GLY A 1 200 ? 19.813 8.160 32.714 1.00 12.19 178 GLY A O 1
ATOM 1504 N N . VAL A 1 201 ? 19.362 9.985 33.953 1.00 12.76 179 VAL A N 1
ATOM 1505 C CA . VAL A 1 201 ? 18.181 10.395 33.204 1.00 12.69 179 VAL A CA 1
ATOM 1506 C C . VAL A 1 201 ? 18.432 11.765 32.584 1.00 11.83 179 VAL A C 1
ATOM 1507 O O . VAL A 1 201 ? 18.976 12.663 33.222 1.00 12.83 179 VAL A O 1
ATOM 1511 N N . GLU A 1 202 ? 18.115 11.883 31.290 1.00 10.55 180 GLU A N 1
ATOM 1512 C CA . GLU A 1 202 ? 18.245 13.145 30.567 1.00 11.02 180 GLU A CA 1
ATOM 1513 C C . GLU A 1 202 ? 17.175 13.123 29.457 1.00 10.49 180 GLU A C 1
ATOM 1514 O O . GLU A 1 202 ? 16.177 12.369 29.594 1.00 10.74 180 GLU A O 1
ATOM 1528 N N . GLU A 1 204 ? 17.828 13.907 25.519 1.00 9.06 182 GLU A N 1
ATOM 1529 C CA . GLU A 1 204 ? 18.123 13.963 24.056 1.00 8.92 182 GLU A CA 1
ATOM 1530 C C . GLU A 1 204 ? 19.039 12.895 23.480 1.00 9.33 182 GLU A C 1
ATOM 1531 O O . GLU A 1 204 ? 19.192 12.860 22.220 1.00 9.50 182 GLU A O 1
ATOM 1537 N N . VAL A 1 205 ? 19.592 11.999 24.266 1.00 10.04 183 VAL A N 1
ATOM 1538 C CA . VAL A 1 205 ? 20.515 11.005 23.744 1.00 10.67 183 VAL A CA 1
ATOM 1539 C C . VAL A 1 205 ? 19.834 10.008 22.821 1.00 10.01 183 VAL A C 1
ATOM 1540 O O . VAL A 1 205 ? 20.302 9.768 21.680 1.00 10.13 183 VAL A O 1
ATOM 1544 N N . ASN A 1 206 ? 18.658 9.537 23.183 1.00 10.40 184 ASN A N 1
ATOM 1545 C CA . ASN A 1 206 ? 17.982 8.601 22.326 1.00 9.76 184 ASN A CA 1
ATOM 1546 C C . ASN A 1 206 ? 17.729 9.251 20.974 1.00 9.21 184 ASN A C 1
ATOM 1547 O O . ASN A 1 206 ? 17.927 8.626 19.914 1.00 9.26 184 ASN A O 1
ATOM 1552 N N . ALA A 1 207 ? 17.277 10.511 20.982 1.00 8.33 185 ALA A N 1
ATOM 1553 C CA . ALA A 1 207 ? 17.020 11.184 19.695 1.00 9.00 185 ALA A CA 1
ATOM 1554 C C . ALA A 1 207 ? 18.275 11.294 18.877 1.00 9.45 185 ALA A C 1
ATOM 1555 O O . ALA A 1 207 ? 18.211 11.149 17.623 1.00 10.01 185 ALA A O 1
ATOM 1557 N N . LEU A 1 208 ? 19.404 11.615 19.478 1.00 9.83 186 LEU A N 1
ATOM 1558 C CA . LEU A 1 208 ? 20.659 11.742 18.720 1.00 10.20 186 LEU A CA 1
ATOM 1559 C C . LEU A 1 208 ? 21.043 10.424 18.097 1.00 9.35 186 LEU A C 1
ATOM 1560 O O . LEU A 1 208 ? 21.294 10.357 16.839 1.00 8.65 186 LEU A O 1
ATOM 1565 N N . TYR A 1 209 ? 21.005 9.352 18.839 1.00 9.65 187 TYR A N 1
ATOM 1566 C CA . TYR A 1 209 ? 21.439 8.073 18.348 1.00 10.12 187 TYR A CA 1
ATOM 1567 C C . TYR A 1 209 ? 20.465 7.566 17.287 1.00 10.33 187 TYR A C 1
ATOM 1568 O O . TYR A 1 209 ? 20.880 7.001 16.257 1.00 10.96 187 TYR A O 1
ATOM 1577 N N . SER A 1 210 ? 19.177 7.855 17.463 1.00 9.91 188 SER A N 1
ATOM 1578 C CA . SER A 1 210 ? 18.203 7.436 16.439 1.00 10.34 188 SER A CA 1
ATOM 1579 C C . SER A 1 210 ? 18.338 8.194 15.147 1.00 10.94 188 SER A C 1
ATOM 1580 O O . SER A 1 210 ? 18.249 7.602 14.062 1.00 11.08 188 SER A O 1
ATOM 1583 N N . ALA A 1 211 ? 18.537 9.515 15.233 1.00 10.71 189 ALA A N 1
ATOM 1584 C CA . ALA A 1 211 ? 18.750 10.323 14.013 1.00 10.96 189 ALA A CA 1
ATOM 1585 C C . ALA A 1 211 ? 20.021 9.876 13.312 1.00 10.90 189 ALA A C 1
ATOM 1586 O O . ALA A 1 211 ? 20.079 9.756 12.055 1.00 10.73 189 ALA A O 1
ATOM 1588 N N . ALA A 1 212 ? 21.071 9.609 14.063 1.00 11.08 190 ALA A N 1
ATOM 1589 C CA . ALA A 1 212 ? 22.343 9.178 13.480 1.00 11.63 190 ALA A CA 1
ATOM 1590 C C . ALA A 1 212 ? 22.177 7.840 12.752 1.00 12.02 190 ALA A C 1
ATOM 1591 O O . ALA A 1 212 ? 22.718 7.672 11.638 1.00 13.20 190 ALA A O 1
ATOM 1593 N N . ALA A 1 213 ? 21.345 6.946 13.280 1.00 12.87 191 ALA A N 1
ATOM 1594 C CA . ALA A 1 213 ? 21.080 5.655 12.645 1.00 14.06 191 ALA A CA 1
ATOM 1595 C C . ALA A 1 213 ? 20.377 5.862 11.305 1.00 14.87 191 ALA A C 1
ATOM 1596 O O . ALA A 1 213 ? 20.748 5.234 10.305 1.00 16.62 191 ALA A O 1
ATOM 1598 N N . GLU A 1 214 ? 19.368 6.730 11.279 1.00 15.25 192 GLU A N 1
ATOM 1599 C CA . GLU A 1 214 ? 18.600 7.047 10.068 1.00 17.17 192 GLU A CA 1
ATOM 1600 C C . GLU A 1 214 ? 19.503 7.631 8.998 1.00 17.97 192 GLU A C 1
ATOM 1601 O O . GLU A 1 214 ? 19.332 7.359 7.788 1.00 17.49 192 GLU A O 1
ATOM 1607 N N . ASN A 1 215 ? 20.425 8.494 9.412 1.00 16.46 193 ASN A N 1
ATOM 1608 C CA . ASN A 1 215 ? 21.189 9.292 8.457 1.00 16.42 193 ASN A CA 1
ATOM 1609 C C . ASN A 1 215 ? 22.625 8.827 8.203 1.00 16.69 193 ASN A C 1
ATOM 1610 O O . ASN A 1 215 ? 23.387 9.558 7.591 1.00 17.74 193 ASN A O 1
ATOM 1615 N N . HIS A 1 216 ? 22.965 7.620 8.647 1.00 19.00 194 HIS A N 1
ATOM 1616 C CA . HIS A 1 216 ? 24.303 7.054 8.488 1.00 20.95 194 HIS A CA 1
ATOM 1617 C C . HIS A 1 216 ? 25.356 8.005 9.035 1.00 19.47 194 HIS A C 1
ATOM 1618 O O . HIS A 1 216 ? 26.407 8.191 8.433 1.00 18.74 194 HIS A O 1
ATOM 1625 N N . CYS A 1 217 ? 25.072 8.610 10.191 1.00 16.20 195 CYS A N 1
ATOM 1626 C CA . CYS A 1 217 ? 26.024 9.510 10.850 1.00 15.17 195 CYS A CA 1
ATOM 1627 C C . CYS A 1 217 ? 26.536 8.843 12.092 1.00 14.29 195 CYS A C 1
ATOM 1628 O O . CYS A 1 217 ? 26.016 7.802 12.479 1.00 14.35 195 CYS A O 1
ATOM 1631 N N . ASN A 1 218 ? 27.597 9.408 12.658 1.00 13.96 196 ASN A N 1
ATOM 1632 C CA . ASN A 1 218 ? 28.267 8.815 13.780 1.00 12.97 196 ASN A CA 1
ATOM 1633 C C . ASN A 1 218 ? 28.058 9.649 15.024 1.00 12.58 196 ASN A C 1
ATOM 1634 O O . ASN A 1 218 ? 28.425 10.822 15.002 1.00 13.07 196 ASN A O 1
ATOM 1639 N N . ALA A 1 219 ? 27.595 9.050 16.110 1.00 11.25 197 ALA A N 1
ATOM 1640 C CA . ALA A 1 219 ? 27.264 9.785 17.312 1.00 10.80 197 ALA A CA 1
ATOM 1641 C C . ALA A 1 219 ? 27.686 9.101 18.594 1.00 10.07 197 ALA A C 1
ATOM 1642 O O . ALA A 1 219 ? 27.742 7.855 18.700 1.00 10.12 197 ALA A O 1
ATOM 1644 N N . VAL A 1 220 ? 28.006 9.938 19.568 1.00 9.64 198 VAL A N 1
ATOM 1645 C CA . VAL A 1 220 ? 28.197 9.512 20.928 1.00 9.66 198 VAL A CA 1
ATOM 1646 C C . VAL A 1 220 ? 27.751 10.623 21.841 1.00 10.08 198 VAL A C 1
ATOM 1647 O O . VAL A 1 220 ? 27.752 11.808 21.452 1.00 10.08 198 VAL A O 1
ATOM 1651 N N . ALA A 1 221 ? 27.459 10.288 23.096 1.00 10.43 199 ALA A N 1
ATOM 1652 C CA . ALA A 1 221 ? 27.033 11.253 24.107 1.00 10.72 199 ALA A CA 1
ATOM 1653 C C . ALA A 1 221 ? 27.771 11.055 25.415 1.00 11.05 199 ALA A C 1
ATOM 1654 O O . ALA A 1 221 ? 27.982 9.912 25.845 1.00 10.89 199 ALA A O 1
ATOM 1656 N N . LEU A 1 222 ? 28.236 12.179 25.945 1.00 10.69 200 LEU A N 1
ATOM 1657 C CA . LEU A 1 222 ? 28.789 12.254 27.308 1.00 11.41 200 LEU A CA 1
ATOM 1658 C C . LEU A 1 222 ? 27.851 13.042 28.170 1.00 11.85 200 LEU A C 1
ATOM 1659 O O . LEU A 1 222 ? 27.430 14.148 27.786 1.00 12.00 200 LEU A O 1
ATOM 1664 N N . CYS A 1 223 ? 27.544 12.527 29.367 1.00 12.35 201 CYS A N 1
ATOM 1665 C CA . CYS A 1 223 ? 26.620 13.206 30.272 1.00 13.34 201 CYS A CA 1
ATOM 1666 C C . CYS A 1 223 ? 27.239 13.273 31.654 1.00 13.00 201 CYS A C 1
ATOM 1667 O O . CYS A 1 223 ? 27.454 12.245 32.259 1.00 13.05 201 CYS A O 1
ATOM 1670 N N . THR A 1 224 ? 27.535 14.484 32.110 1.00 12.40 202 THR A N 1
ATOM 1671 C CA . THR A 1 224 ? 27.987 14.669 33.498 1.00 12.91 202 THR A CA 1
ATOM 1672 C C . THR A 1 224 ? 26.868 14.445 34.462 1.00 13.07 202 THR A C 1
ATOM 1673 O O . THR A 1 224 ? 25.781 14.974 34.277 1.00 13.00 202 THR A O 1
ATOM 1677 N N . VAL A 1 225 ? 27.120 13.714 35.545 1.00 13.34 203 VAL A N 1
ATOM 1678 C CA . VAL A 1 225 ? 26.151 13.579 36.627 1.00 14.34 203 VAL A CA 1
ATOM 1679 C C . VAL 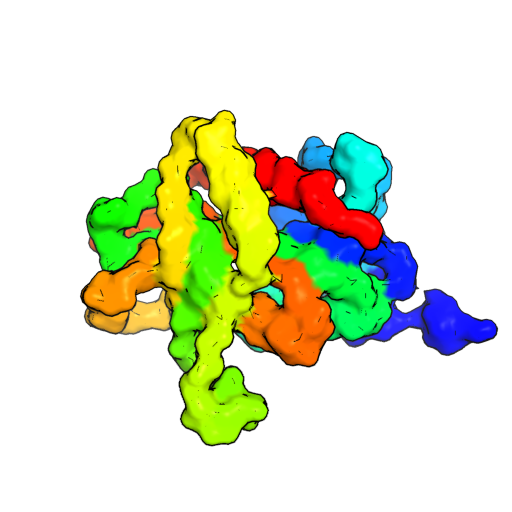A 1 225 ? 26.233 14.851 37.467 1.00 14.30 203 VAL A C 1
ATOM 1680 O O . VAL A 1 225 ? 27.146 15.008 38.263 1.00 13.98 203 VAL A O 1
ATOM 1684 N N . THR A 1 226 ? 25.319 15.774 37.187 1.00 14.04 204 THR A N 1
ATOM 1685 C CA . THR A 1 226 ? 25.309 17.093 37.827 1.00 14.49 204 THR A CA 1
ATOM 1686 C C . THR A 1 226 ? 24.318 17.112 38.993 1.00 15.54 204 THR A C 1
ATOM 1687 O O . THR A 1 226 ? 24.375 17.994 39.853 1.00 15.06 204 THR A O 1
ATOM 1691 N N . ASP A 1 227 ? 23.393 16.157 39.011 1.00 14.70 205 ASP A N 1
ATOM 1692 C CA . ASP A 1 227 ? 22.340 16.079 40.003 1.00 15.09 205 ASP A CA 1
ATOM 1693 C C . ASP A 1 227 ? 22.074 14.634 40.365 1.00 14.87 205 ASP A C 1
ATOM 1694 O O . ASP A 1 227 ? 22.211 13.759 39.541 1.00 15.17 205 ASP A O 1
ATOM 1699 N N . HIS A 1 228 ? 21.790 14.387 41.639 1.00 14.18 206 HIS A N 1
ATOM 1700 C CA . HIS A 1 228 ? 21.429 13.058 42.085 1.00 15.24 206 HIS A CA 1
ATOM 1701 C C . HIS A 1 228 ? 19.981 13.096 42.519 1.00 16.13 206 HIS A C 1
ATOM 1702 O O . HIS A 1 228 ? 19.637 13.607 43.605 1.00 16.64 206 HIS A O 1
ATOM 1709 N N . ILE A 1 229 ? 19.109 12.564 41.677 1.00 15.72 207 ILE A N 1
ATOM 1710 C CA . ILE A 1 229 ? 17.663 12.632 41.927 1.00 16.69 207 ILE A CA 1
ATOM 1711 C C . ILE A 1 229 ? 17.304 11.818 43.179 1.00 17.66 207 ILE A C 1
ATOM 1712 O O . ILE A 1 229 ? 16.516 12.277 43.997 1.00 19.37 207 ILE A O 1
ATOM 1717 N N . LYS A 1 230 ? 17.861 10.617 43.312 1.00 17.47 208 LYS A N 1
ATOM 1718 C CA . LYS A 1 230 ? 17.554 9.752 44.444 1.00 20.35 208 LYS A CA 1
ATOM 1719 C C . LYS A 1 230 ? 18.096 10.290 45.759 1.00 20.32 208 LYS A C 1
ATOM 1720 O O . LYS A 1 230 ? 17.416 10.206 46.782 1.00 21.53 208 LYS A O 1
ATOM 1726 N N . ASN A 1 231 ? 19.327 10.806 45.742 1.00 19.67 209 ASN A N 1
ATOM 1727 C CA . ASN A 1 231 ? 20.000 11.282 46.963 1.00 20.07 209 ASN A CA 1
ATOM 1728 C C . ASN A 1 231 ? 19.626 12.721 47.300 1.00 20.72 209 ASN A C 1
ATOM 1729 O O . ASN A 1 231 ? 19.924 13.187 48.392 1.00 21.07 209 ASN A O 1
ATOM 1734 N N . HIS A 1 232 ? 18.997 13.428 46.370 1.00 18.39 210 HIS A N 1
ATOM 1735 C CA . HIS A 1 232 ? 18.613 14.838 46.526 1.00 19.33 210 HIS A CA 1
ATOM 1736 C C . HIS A 1 232 ? 19.820 15.741 46.726 1.00 19.74 210 HIS A C 1
ATOM 1737 O O . HIS A 1 232 ? 19.853 16.569 47.640 1.00 17.58 210 HIS A O 1
ATOM 1744 N N . GLU A 1 233 ? 20.829 15.553 45.893 1.00 19.81 211 GLU A N 1
ATOM 1745 C CA . GLU A 1 233 ? 22.045 16.366 45.979 1.00 19.52 211 GLU A CA 1
ATOM 1746 C C . GLU A 1 233 ? 22.354 16.918 44.601 1.00 18.88 211 GLU A C 1
ATOM 1747 O O . GLU A 1 233 ? 21.914 16.371 43.586 1.00 17.78 211 GLU A O 1
ATOM 1753 N N . HIS A 1 234 ? 23.078 18.030 44.589 1.00 16.90 212 HIS A N 1
ATOM 1754 C CA . HIS A 1 234 ? 23.266 18.821 43.393 1.00 17.18 212 HIS A CA 1
ATOM 1755 C C . HIS A 1 234 ? 24.647 19.428 43.418 1.00 17.34 212 HIS A C 1
ATOM 1756 O O . HIS A 1 234 ? 25.091 19.915 44.454 1.00 17.86 212 HIS A O 1
ATOM 1763 N N . LEU A 1 235 ? 25.302 19.434 42.277 1.00 15.85 213 LEU A N 1
ATOM 1764 C CA . LEU A 1 235 ? 26.529 20.199 42.151 1.00 15.98 213 LEU A CA 1
ATOM 1765 C C . LEU A 1 235 ? 26.246 21.674 42.305 1.00 17.17 213 LEU A C 1
ATOM 1766 O O . LEU A 1 235 ? 25.209 22.175 41.876 1.00 17.46 213 LEU A O 1
ATOM 1771 N N . THR A 1 236 ? 27.204 22.381 42.899 1.00 18.51 214 THR A N 1
ATOM 1772 C CA . THR A 1 236 ? 27.149 23.827 42.942 1.00 19.97 214 THR A CA 1
ATOM 1773 C C . THR A 1 236 ? 27.370 24.349 41.541 1.00 19.85 214 THR A C 1
ATOM 1774 O O . THR A 1 236 ? 27.829 23.626 40.653 1.00 20.60 214 THR A O 1
ATOM 1778 N N . ALA A 1 237 ? 27.080 25.626 41.341 1.00 19.84 215 ALA A N 1
ATOM 1779 C CA . ALA A 1 237 ? 27.340 26.273 40.062 1.00 18.07 215 ALA A CA 1
ATOM 1780 C C . ALA A 1 237 ? 28.835 26.183 39.680 1.00 18.40 215 ALA A C 1
ATOM 1781 O O . ALA A 1 237 ? 29.186 25.957 38.529 1.00 18.41 215 ALA A O 1
ATOM 1783 N N . ASP A 1 238 ? 29.707 26.387 40.649 1.00 18.94 216 ASP A N 1
ATOM 1784 C CA . ASP A 1 238 ? 31.145 26.346 40.364 1.00 19.00 216 ASP A CA 1
ATOM 1785 C C . ASP A 1 238 ? 31.578 24.928 39.979 1.00 18.53 216 ASP A C 1
ATOM 1786 O O . ASP A 1 238 ? 32.389 24.763 39.057 1.00 18.26 216 ASP A O 1
ATOM 1791 N N . GLU A 1 239 ? 31.024 23.934 40.674 1.00 19.14 217 GLU A N 1
ATOM 1792 C CA . GLU A 1 239 ? 31.311 22.521 40.404 1.00 18.55 217 GLU A CA 1
ATOM 1793 C C . GLU A 1 239 ? 30.853 22.134 38.985 1.00 18.09 217 GLU A C 1
ATOM 1794 O O . GLU A 1 239 ? 31.521 21.370 38.298 1.00 17.19 217 GLU A O 1
ATOM 1800 N N . ARG A 1 240 ? 29.715 22.674 38.558 1.00 16.62 218 ARG A N 1
ATOM 1801 C CA . ARG A 1 240 ? 29.241 22.441 37.199 1.00 17.46 218 ARG A CA 1
ATOM 1802 C C . ARG A 1 240 ? 30.222 22.967 36.174 1.00 17.82 218 ARG A C 1
ATOM 1803 O O . ARG A 1 240 ? 30.425 22.347 35.117 1.00 17.51 218 ARG A O 1
ATOM 1811 N N . ARG A 1 241 ? 30.815 24.130 36.463 1.00 18.38 219 ARG A N 1
ATOM 1812 C CA . ARG A 1 241 ? 31.815 24.741 35.592 1.00 18.18 219 ARG A CA 1
ATOM 1813 C C . ARG A 1 241 ? 33.044 23.822 35.451 1.00 16.73 219 ARG A C 1
ATOM 1814 O O . ARG A 1 241 ? 33.490 23.533 34.349 1.00 15.75 219 ARG A O 1
ATOM 1822 N N . THR A 1 242 ? 33.547 23.357 36.578 1.00 16.65 220 THR A N 1
ATOM 1823 C CA . THR A 1 242 ? 34.669 22.409 36.646 1.00 17.47 220 THR A CA 1
ATOM 1824 C C . THR A 1 242 ? 34.399 21.154 35.816 1.00 17.18 220 THR A C 1
ATOM 1825 O O . THR A 1 242 ? 35.221 20.747 34.980 1.00 16.28 220 THR A O 1
ATOM 1829 N N . GLU A 1 243 ? 33.233 20.549 36.009 1.00 17.56 221 GLU A N 1
ATOM 1830 C CA . GLU A 1 243 ? 32.964 19.288 35.316 1.00 16.69 221 GLU A CA 1
ATOM 1831 C C . GLU A 1 243 ? 32.702 19.526 33.841 1.00 16.04 221 GLU A C 1
ATOM 1832 O O . GLU A 1 243 ? 33.027 18.677 33.028 1.00 15.09 221 GLU A O 1
ATOM 1838 N N . LEU A 1 244 ? 32.149 20.693 33.488 1.00 14.91 222 LEU A N 1
ATOM 1839 C CA . LEU A 1 244 ? 32.020 21.037 32.072 1.00 13.99 222 LEU A CA 1
ATOM 1840 C C . LEU A 1 244 ? 33.389 21.029 31.390 1.00 14.78 222 LEU A C 1
ATOM 1841 O O . LEU A 1 244 ? 33.567 20.500 30.288 1.00 14.13 222 LEU A O 1
ATOM 1846 N N . HIS A 1 245 ? 34.362 21.645 32.051 1.00 14.83 223 HIS A N 1
ATOM 1847 C CA . HIS A 1 245 ? 35.704 21.715 31.539 1.00 14.89 223 HIS A CA 1
ATOM 1848 C C . HIS A 1 245 ? 36.299 20.345 31.303 1.00 14.72 223 HIS A C 1
ATOM 1849 O O . HIS A 1 245 ? 36.892 20.114 30.263 1.00 14.59 223 HIS A O 1
ATOM 1856 N N . GLU A 1 246 ? 36.133 19.450 32.244 1.00 15.99 224 GLU A N 1
ATOM 1857 C CA . GLU A 1 246 ? 36.602 18.059 32.093 1.00 16.96 224 GLU A CA 1
ATOM 1858 C C . GLU A 1 246 ? 35.957 17.420 30.857 1.00 15.76 224 GLU A C 1
ATOM 1859 O O . GLU A 1 246 ? 36.650 16.812 30.036 1.00 16.00 224 GLU A O 1
ATOM 1873 N N . ILE A 1 248 ? 34.596 18.877 28.189 1.00 12.57 226 ILE A N 1
ATOM 1874 C CA . ILE A 1 248 ? 34.988 19.479 26.906 1.00 12.79 226 ILE A CA 1
ATOM 1875 C C . ILE A 1 248 ? 36.423 19.054 26.536 1.00 12.25 226 ILE A C 1
ATOM 1876 O O . ILE A 1 248 ? 36.712 18.799 25.367 1.00 12.11 226 ILE A O 1
ATOM 1881 N N . ASN A 1 249 ? 37.309 18.961 27.512 1.00 12.86 227 ASN A N 1
ATOM 1882 C CA . ASN A 1 249 ? 38.689 18.526 27.223 1.00 13.08 227 ASN A CA 1
ATOM 1883 C C . ASN A 1 249 ? 38.672 17.115 26.608 1.00 12.83 227 ASN A C 1
ATOM 1884 O O . ASN A 1 249 ? 39.387 16.839 25.652 1.00 14.48 227 ASN A O 1
ATOM 1889 N N . VAL A 1 250 ? 37.778 16.271 27.104 1.00 13.91 228 VAL A N 1
ATOM 1890 C CA . VAL A 1 250 ? 37.637 14.912 26.585 1.00 12.92 228 VAL A CA 1
ATOM 1891 C C . VAL A 1 250 ? 37.048 14.941 25.169 1.00 12.15 228 VAL A C 1
ATOM 1892 O O . VAL A 1 250 ? 37.576 14.320 24.257 1.00 11.83 228 VAL A O 1
ATOM 1896 N N . ALA A 1 251 ? 35.933 15.669 25.011 1.00 11.36 229 ALA A N 1
ATOM 1897 C CA . ALA A 1 251 ? 35.267 15.720 23.706 1.00 11.40 229 ALA A CA 1
ATOM 1898 C C . ALA A 1 251 ? 36.138 16.233 22.597 1.00 12.07 229 ALA A C 1
ATOM 1899 O O . ALA A 1 251 ? 36.103 15.711 21.470 1.00 12.47 229 ALA A O 1
ATOM 1901 N N . LEU A 1 252 ? 36.894 17.310 22.846 1.00 13.35 230 LEU A N 1
ATOM 1902 C CA . LEU A 1 252 ? 37.779 17.857 21.830 1.00 13.94 230 LEU A CA 1
ATOM 1903 C C . LEU A 1 252 ? 38.905 16.893 21.477 1.00 13.64 230 LEU A C 1
ATOM 1904 O O . LEU A 1 252 ? 39.282 16.794 20.300 1.00 14.12 230 LEU A O 1
ATOM 1909 N N . ASP A 1 253 ? 39.410 16.180 22.475 1.00 14.16 231 ASP A N 1
ATOM 1910 C CA . ASP A 1 253 ? 40.460 15.164 22.281 1.00 14.66 231 ASP A CA 1
ATOM 1911 C C . ASP A 1 253 ? 39.918 14.060 21.367 1.00 15.07 231 ASP A C 1
ATOM 1912 O O . ASP A 1 253 ? 40.586 13.666 20.400 1.00 14.94 231 ASP A O 1
ATOM 1917 N N . VAL A 1 254 ? 38.685 13.625 21.622 1.00 14.35 232 VAL A N 1
ATOM 1918 C CA . VAL A 1 254 ? 38.055 12.614 20.752 1.00 14.24 232 VAL A CA 1
ATOM 1919 C C . VAL A 1 254 ? 37.896 13.176 19.344 1.00 13.76 232 VAL A C 1
ATOM 1920 O O . VAL A 1 254 ? 38.222 12.506 18.358 1.00 13.68 232 VAL A O 1
ATOM 1924 N N . ALA A 1 255 ? 37.401 14.415 19.212 1.00 13.37 233 ALA A N 1
ATOM 1925 C CA . ALA A 1 255 ? 37.199 14.989 17.864 1.00 14.40 233 ALA A CA 1
ATOM 1926 C C . ALA A 1 255 ? 38.481 14.982 17.023 1.00 15.23 233 ALA A C 1
ATOM 1927 O O . ALA A 1 255 ? 38.473 14.725 15.779 1.00 15.74 233 ALA A O 1
ATOM 1929 N N . LEU A 1 256 ? 39.600 15.286 17.668 1.00 16.50 234 LEU A N 1
ATOM 1930 C CA . LEU A 1 256 ? 40.888 15.315 16.990 1.00 18.41 234 LEU A CA 1
ATOM 1931 C C . LEU A 1 256 ? 41.337 13.952 16.493 1.00 19.21 234 LEU A C 1
ATOM 1932 O O . LEU A 1 256 ? 42.118 13.876 15.557 1.00 20.89 234 LEU A O 1
ATOM 1937 N N . LYS A 1 257 ? 40.841 12.880 17.098 1.00 18.12 235 LYS A N 1
ATOM 1938 C CA . LYS A 1 257 ? 41.259 11.532 16.715 1.00 18.94 235 LYS A CA 1
ATOM 1939 C C . LYS A 1 257 ? 40.381 10.936 15.606 1.00 19.56 235 LYS A C 1
ATOM 1940 O O . LYS A 1 257 ? 40.693 9.874 15.088 1.00 21.22 235 LYS A O 1
ATOM 1946 N N . LEU A 1 258 ? 39.298 11.612 15.233 1.00 19.61 236 LEU A N 1
ATOM 1947 C CA . LEU A 1 258 ? 38.400 11.072 14.209 1.00 21.33 236 LEU A CA 1
ATOM 1948 C C . LEU A 1 258 ? 38.982 11.293 12.823 1.00 24.57 236 LEU A C 1
ATOM 1949 O O . LEU A 1 258 ? 39.579 12.332 12.569 1.00 27.75 236 LEU A O 1
ATOM 1954 N N . PRO A 1 259 ? 38.786 10.325 11.917 1.00 30.86 237 PRO A N 1
ATOM 1955 C CA . PRO A 1 259 ? 39.255 10.479 10.536 1.00 35.99 237 PRO A CA 1
ATOM 1956 C C . PRO A 1 259 ? 38.723 11.737 9.866 1.00 40.02 237 PRO A C 1
ATOM 1957 O O . PRO A 1 259 ? 37.682 12.256 10.263 1.00 39.73 237 PRO A O 1
ATOM 1961 N N . THR A 1 260 ? 39.435 12.199 8.843 1.00 46.47 238 THR A N 1
ATOM 1962 C CA . THR A 1 260 ? 39.012 13.340 8.040 1.00 49.23 238 THR A CA 1
ATOM 1963 C C . THR A 1 260 ? 38.777 12.902 6.593 1.00 51.98 238 THR A C 1
ATOM 1964 O O . THR A 1 260 ? 37.677 12.490 6.231 1.00 53.31 238 THR A O 1
#

Nearest PDB structures (foldseek):
  4d9h-assembly1_B  TM=9.607E-01  e=1.423E-27  Bacillus subtilis
  3tl6-assembly1_D  TM=9.536E-01  e=6.147E-26  Entamoeba histolytica
  3tl6-assembly1_C  TM=9.138E-01  e=4.089E-24  Entamoeba histolytica
  3tl6-assembly1_B  TM=9.010E-01  e=1.146E-22  Entamoeba histolytica
  4lzw-assembly1_F  TM=8.602E-01  e=2.330E-17  Vibrio cholerae

Foldseek 3Di:
DVVQQAFDPQWRARLAFAFLEEEEADQVVQVVLCVPAFPPKDFGGAGVGGKIWGDHPRGIYIYHQNALVSNLVVLLRVVSNNHFEYEYEYAWAFLDPVADAQEKEWAQWEAEDDPVCVVVVNDDDTQGADVLSVLLVVLCVVDPGHYDYYYAYEYPDPDDDDCPVSPCPVPHGGYHNRSSNSVSCVVVVHGYIYMHGHQHHPNVGDGHDPVRVVVSSVCSVSVVSSVVPDDD

Radius of gyration: 17.37 Å; Cα contacts (8 Å, |Δi|>4): 492; chains: 1; bounding box: 40×35×56 Å

Secondary structure (DSSP, 8-state):
-HHHH--BTTB---TT-S-SEE----HHHHHHHHHHH-EEEEEEE-TT--EEEEEETTEEEE-----HHHHHHHHHH--TT---EEEEEEEEEE-STTS-TT-EEEEEEEEE----TTTTTT-----B-----HHHHHHHHTS---EEEEEEEE-S-S--S-STTT--TT---EE--HHHHHHHHHHHT-EEEEEEEEEEETTTTEE--HHHHHHHHH--HHHHHHHHHS--

InterPro domains:
  IPR000845 Nucleoside phosphorylase domain [PF01048] (17-219)
  IPR004402 Purine nucleoside phosphorylase DeoD-type [MF_01627] (2-235)
  IPR004402 Purine nucleoside phosphorylase DeoD-type [TIGR00107] (5-235)
  IPR004402 Purine nucleoside phosphorylase DeoD-type [cd09006] (5-232)
  IPR018016 Nucleoside phosphorylase, conserved site [PS01232] (62-77)
  IPR035994 Nucleoside phosphorylase superfamily [G3DSA:3.40.50.1580] (1-239)
  IPR035994 Nucleoside phosphorylase superfamily [SSF53167] (3-234)

Sequence (232 aa):
NLYFQSSTPHINAPLDAFADTILPGDPLRRAKKLLIAETYLENNVVQVTDVRGLGFTGEFKKGRKISVVGHGGAPSASIYFHELTTYKVKNFIRIGSCGAIHDDVKLKDLIIVAIGASTDSKNRIRFKDNDFAATANYNLSSECVNTLKTTDINNYLVGNVFSSDLFYRRPDEEEQYDARYGILGVEEVNALYSAAAENHCNAVALCTVTDHIKNHEHLTADERRTELHEINVALDVALKLPT